Protein 3QMJ (pdb70)

Structure (mmCIF, N/CA/C/O backbone):
data_3QMJ
#
_entry.id   3QMJ
#
_cell.length_a   115.820
_cell.length_b   115.820
_cell.length_c   115.820
_cell.angle_alpha   90.000
_cell.angle_beta   90.000
_cell.angle_gamma   90.000
#
_symmetry.space_group_name_H-M   'I 21 3'
#
loop_
_entity.id
_entity.type
_entity.pdbx_description
1 polymer 'Enoyl-CoA hydratase, EchA8_6'
2 non-polymer 'FORMIC ACID'
3 water water
#
loop_
_atom_site.group_PDB
_atom_site.id
_atom_site.type_symbol
_atom_site.label_atom_id
_atom_site.label_alt_id
_atom_site.label_comp_id
_atom_site.label_asym_id
_atom_site.label_entity_id
_atom_site.label_seq_id
_atom_site.pdbx_PDB_ins_code
_atom_site.Cartn_x
_atom_site.Cartn_y
_atom_site.Cartn_z
_atom_site.occupancy
_atom_site.B_iso_or_equiv
_atom_site.auth_seq_id
_atom_site.auth_comp_id
_atom_site.auth_asym_id
_atom_site.auth_atom_id
_atom_site.pdbx_PDB_model_num
ATOM 1 N N . VAL A 1 6 ? 13.246 2.995 -10.115 1.00 48.65 1 VAL A N 1
ATOM 2 C CA . VAL A 1 6 ? 12.844 1.596 -10.449 1.00 47.13 1 VAL A CA 1
ATOM 3 C C . VAL A 1 6 ? 14.099 0.782 -10.754 1.00 44.19 1 VAL A C 1
ATOM 4 O O . VAL A 1 6 ? 14.970 1.243 -11.503 1.00 44.67 1 VAL A O 1
ATOM 6 N N . THR A 1 7 ? 14.192 -0.417 -10.177 1.00 41.54 2 THR A N 1
ATOM 7 C CA . THR A 1 7 ? 15.342 -1.304 -10.410 1.00 38.71 2 THR A CA 1
ATOM 8 C C . THR A 1 7 ? 15.244 -2.140 -11.707 1.00 36.24 2 THR A C 1
ATOM 9 O O . THR A 1 7 ? 16.241 -2.695 -12.140 1.00 35.10 2 THR A O 1
ATOM 13 N N . LEU A 1 8 ? 14.049 -2.254 -12.282 1.00 35.40 3 LEU A N 1
ATOM 14 C CA . LEU A 1 8 ? 13.805 -3.011 -13.513 1.00 34.52 3 LEU A CA 1
ATOM 15 C C . LEU A 1 8 ? 12.924 -2.203 -14.472 1.00 35.32 3 LEU A C 1
ATOM 16 O O . LEU A 1 8 ? 11.764 -1.937 -14.162 1.00 36.51 3 LEU A O 1
ATOM 21 N N . GLN A 1 9 ? 13.482 -1.796 -15.615 1.00 34.77 4 GLN A N 1
ATOM 22 C CA . GLN A 1 9 ? 12.698 -1.160 -16.697 1.00 35.38 4 GLN A CA 1
ATOM 23 C C . GLN A 1 9 ? 12.073 -2.270 -17.550 1.00 34.84 4 GLN A C 1
ATOM 24 O O . GLN A 1 9 ? 12.708 -3.289 -17.813 1.00 33.98 4 GLN A O 1
ATOM 26 N N . ILE A 1 10 ? 10.816 -2.086 -17.936 1.00 36.06 5 ILE A N 1
ATOM 27 C CA . ILE A 1 10 ? 10.034 -3.067 -18.689 1.00 36.32 5 ILE A CA 1
ATOM 28 C C . ILE A 1 10 ? 9.418 -2.341 -19.889 1.00 38.11 5 ILE A C 1
ATOM 29 O O . ILE A 1 10 ? 8.779 -1.318 -19.718 1.00 39.69 5 ILE A O 1
ATOM 34 N N . ASP A 1 11 ? 9.609 -2.845 -21.103 1.00 38.14 6 ASP A N 1
ATOM 35 C CA . ASP A 1 11 ? 9.061 -2.150 -22.273 1.00 39.73 6 ASP A CA 1
ATOM 36 C C . ASP A 1 11 ? 8.681 -3.173 -23.315 1.00 39.18 6 ASP A C 1
ATOM 37 O O . ASP A 1 11 ? 9.417 -4.140 -23.522 1.00 38.21 6 ASP A O 1
ATOM 42 N N . ASP A 1 12 ? 7.514 -2.965 -23.927 1.00 40.47 7 ASP A N 1
ATOM 43 C CA . ASP A 1 12 ? 6.986 -3.808 -24.997 1.00 40.88 7 ASP A CA 1
ATOM 44 C C . ASP A 1 12 ? 7.107 -3.144 -26.366 1.00 41.97 7 ASP A C 1
ATOM 45 O O . ASP A 1 12 ? 6.914 -1.921 -26.507 1.00 42.43 7 ASP A O 1
ATOM 50 N N . ASP A 1 13 ? 7.436 -3.968 -27.366 1.00 41.51 8 ASP A N 1
ATOM 51 C CA . ASP A 1 13 ? 7.623 -3.507 -28.736 1.00 42.64 8 ASP A CA 1
ATOM 52 C C . ASP A 1 13 ? 7.555 -4.725 -29.663 1.00 41.94 8 ASP A C 1
ATOM 53 O O . ASP A 1 13 ? 8.449 -5.581 -29.648 1.00 40.15 8 ASP A O 1
ATOM 58 N N . ASN A 1 14 ? 6.464 -4.806 -30.435 1.00 43.27 9 ASN A N 1
ATOM 59 C CA . ASN A 1 14 ? 6.222 -5.899 -31.393 1.00 42.49 9 ASN A CA 1
ATOM 60 C C . ASN A 1 14 ? 6.178 -7.300 -30.729 1.00 40.66 9 ASN A C 1
ATOM 61 O O . ASN A 1 14 ? 6.702 -8.287 -31.270 1.00 39.05 9 ASN A O 1
ATOM 66 N N . ARG A 1 15 ? 5.540 -7.354 -29.549 1.00 40.17 10 ARG A N 1
ATOM 67 C CA . ARG A 1 15 ? 5.313 -8.601 -28.774 1.00 38.78 10 ARG A CA 1
ATOM 68 C C . ARG A 1 15 ? 6.591 -9.200 -28.122 1.00 34.97 10 ARG A C 1
ATOM 69 O O . ARG A 1 15 ? 6.596 -10.339 -27.659 1.00 33.69 10 ARG A O 1
ATOM 77 N N . VAL A 1 16 ? 7.650 -8.402 -28.085 1.00 32.36 11 VAL A N 1
ATOM 78 C CA . VAL A 1 16 ? 8.863 -8.719 -27.348 1.00 29.41 11 VAL A CA 1
ATOM 79 C C . VAL A 1 16 ? 8.809 -7.842 -26.123 1.00 30.14 11 VAL A C 1
ATOM 80 O O . VAL A 1 16 ? 8.682 -6.625 -26.250 1.00 29.71 11 VAL A O 1
ATOM 84 N N . ARG A 1 17 ? 8.893 -8.456 -24.944 1.00 29.55 12 ARG A N 1
ATOM 85 C CA . ARG A 1 17 ? 8.989 -7.696 -23.724 1.00 29.86 12 ARG A CA 1
ATOM 86 C C . ARG A 1 17 ? 10.435 -7.678 -23.286 1.00 28.32 12 ARG A C 1
ATOM 87 O O . ARG A 1 17 ? 10.995 -8.722 -22.976 1.00 28.02 12 ARG A O 1
ATOM 95 N N . THR A 1 18 ? 11.019 -6.479 -23.221 1.00 28.07 13 THR A N 1
ATOM 96 C CA . THR A 1 18 ? 12.399 -6.298 -22.792 1.00 26.15 13 THR A CA 1
ATOM 97 C C . THR A 1 18 ? 12.430 -5.954 -21.303 1.00 25.68 13 THR A C 1
ATOM 98 O O . THR A 1 18 ? 11.779 -4.987 -20.854 1.00 26.63 13 THR A O 1
ATOM 102 N N . LEU A 1 19 ? 13.159 -6.776 -20.541 1.00 23.95 14 LEU A N 1
ATOM 103 C CA . LEU A 1 19 ? 13.469 -6.499 -19.159 1.00 23.65 14 LEU A CA 1
ATOM 104 C C . LEU A 1 19 ? 14.890 -5.985 -19.124 1.00 22.93 14 LEU A C 1
ATOM 105 O O . LEU A 1 19 ? 15.816 -6.701 -19.512 1.00 21.06 14 LEU A O 1
ATOM 110 N N . THR A 1 20 ? 15.062 -4.742 -18.668 1.00 23.46 15 THR A N 1
ATOM 111 C CA . THR A 1 20 ? 16.371 -4.120 -18.595 1.00 23.40 15 THR A CA 1
ATOM 112 C C . THR A 1 20 ? 16.698 -3.940 -17.107 1.00 23.96 15 THR A C 1
ATOM 113 O O . THR A 1 20 ? 16.124 -3.058 -16.419 1.00 25.23 15 THR A O 1
ATOM 117 N N . LEU A 1 21 ? 17.582 -4.792 -16.609 1.00 22.69 16 LEU A N 1
ATOM 118 C CA . LEU A 1 21 ? 18.078 -4.660 -15.233 1.00 23.73 16 LEU A CA 1
ATOM 119 C C . LEU A 1 21 ? 18.641 -3.239 -15.044 1.00 25.00 16 LEU A C 1
ATOM 120 O O . LEU A 1 21 ? 19.482 -2.773 -15.854 1.00 25.17 16 LEU A O 1
ATOM 125 N N . ASN A 1 22 ? 18.170 -2.543 -14.007 1.00 26.31 17 ASN A N 1
ATOM 126 C CA . ASN A 1 22 ? 18.383 -1.096 -13.917 1.00 28.09 17 ASN A CA 1
ATOM 127 C C . ASN A 1 22 ? 18.894 -0.652 -12.558 1.00 29.03 17 ASN A C 1
ATOM 128 O O . ASN A 1 22 ? 18.286 0.213 -11.883 1.00 30.45 17 ASN A O 1
ATOM 133 N N . ARG A 1 23 ? 20.027 -1.247 -12.167 1.00 28.24 18 ARG A N 1
ATOM 134 C CA . ARG A 1 23 ? 20.865 -0.727 -11.056 1.00 28.42 18 ARG A CA 1
ATOM 135 C C . ARG A 1 23 ? 22.296 -0.537 -11.569 1.00 28.01 18 ARG A C 1
ATOM 136 O O . ARG A 1 23 ? 23.227 -1.189 -11.092 1.00 26.76 18 ARG A O 1
ATOM 144 N N . PRO A 1 24 ? 22.466 0.350 -12.564 1.00 29.68 19 PRO A N 1
ATOM 145 C CA . PRO A 1 24 ? 23.733 0.490 -13.291 1.00 30.96 19 PRO A CA 1
ATOM 146 C C . PRO A 1 24 ? 24.925 0.861 -12.410 1.00 32.70 19 PRO A C 1
ATOM 147 O O . PRO A 1 24 ? 26.046 0.412 -12.660 1.00 32.83 19 PRO A O 1
ATOM 151 N N . GLU A 1 25 ? 24.670 1.655 -11.372 1.00 35.06 20 GLU A N 1
ATOM 152 C CA . GLU A 1 25 ? 25.694 2.028 -10.386 1.00 36.37 20 GLU A CA 1
ATOM 153 C C . GLU A 1 25 ? 26.210 0.829 -9.577 1.00 34.55 20 GLU A C 1
ATOM 154 O O . GLU A 1 25 ? 27.369 0.788 -9.149 1.00 35.45 20 GLU A O 1
ATOM 160 N N . ALA A 1 26 ? 25.340 -0.150 -9.365 1.00 32.22 21 ALA A N 1
ATOM 161 C CA . ALA A 1 26 ? 25.704 -1.389 -8.686 1.00 30.00 21 ALA A CA 1
ATOM 162 C C . ALA A 1 26 ? 26.010 -2.500 -9.699 1.00 27.70 21 ALA A C 1
ATOM 163 O O . ALA A 1 26 ? 25.858 -3.662 -9.388 1.00 26.59 21 ALA A O 1
ATOM 165 N N . LEU A 1 27 ? 26.388 -2.136 -10.927 1.00 27.17 22 LEU A N 1
ATOM 166 C CA . LEU A 1 27 ? 26.559 -3.109 -12.028 1.00 24.95 22 LEU A CA 1
ATOM 167 C C . LEU A 1 27 ? 25.404 -4.131 -12.111 1.00 23.49 22 LEU A C 1
ATOM 168 O O . LEU A 1 27 ? 25.616 -5.313 -12.358 1.00 21.42 22 LEU A O 1
ATOM 173 N N . ASN A 1 28 ? 24.174 -3.649 -11.900 1.00 23.41 23 ASN A N 1
ATOM 174 C CA . ASN A 1 28 ? 22.968 -4.487 -11.947 1.00 22.41 23 ASN A CA 1
ATOM 175 C C . ASN A 1 28 ? 23.023 -5.741 -11.051 1.00 22.00 23 ASN A C 1
ATOM 176 O O . ASN A 1 28 ? 22.450 -6.790 -11.385 1.00 21.09 23 ASN A O 1
ATOM 181 N N . ALA A 1 29 ? 23.692 -5.618 -9.899 1.00 21.70 24 ALA A N 1
ATOM 182 C CA . ALA A 1 29 ? 23.663 -6.685 -8.889 1.00 21.29 24 ALA A CA 1
ATOM 183 C C . ALA A 1 29 ? 22.220 -6.870 -8.446 1.00 21.52 24 ALA A C 1
ATOM 184 O O . ALA A 1 29 ? 21.484 -5.911 -8.299 1.00 21.60 24 ALA A O 1
ATOM 186 N N . PHE A 1 30 ? 21.824 -8.122 -8.282 1.00 21.95 25 PHE A N 1
ATOM 187 C CA . PHE A 1 30 ? 20.509 -8.461 -7.772 1.00 22.50 25 PHE A CA 1
ATOM 188 C C . PHE A 1 30 ? 20.438 -8.305 -6.259 1.00 23.38 25 PHE A C 1
ATOM 189 O O . PHE A 1 30 ? 20.839 -9.200 -5.509 1.00 23.38 25 PHE A O 1
ATOM 197 N N . ASN A 1 31 ? 19.913 -7.176 -5.805 1.00 24.25 26 ASN A N 1
ATOM 198 C CA . ASN A 1 31 ? 19.383 -7.133 -4.456 1.00 24.72 26 ASN A CA 1
ATOM 199 C C . ASN A 1 31 ? 18.025 -7.853 -4.420 1.00 25.94 26 ASN A C 1
ATOM 200 O O . ASN A 1 31 ? 17.520 -8.315 -5.458 1.00 25.55 26 ASN A O 1
ATOM 205 N N . GLU A 1 32 ? 17.449 -7.976 -3.227 1.00 26.50 27 GLU A N 1
ATOM 206 C CA . GLU A 1 32 ? 16.155 -8.626 -3.071 1.00 27.49 27 GLU A CA 1
ATOM 207 C C . GLU A 1 32 ? 15.075 -7.971 -3.923 1.00 27.48 27 GLU A C 1
ATOM 208 O O . GLU A 1 32 ? 14.307 -8.670 -4.561 1.00 29.14 27 GLU A O 1
ATOM 214 N N . ALA A 1 33 ? 15.029 -6.644 -3.951 1.00 27.22 28 ALA A N 1
ATOM 215 C CA . ALA A 1 33 ? 14.050 -5.906 -4.763 1.00 27.50 28 ALA A CA 1
ATOM 216 C C . ALA A 1 33 ? 14.190 -6.211 -6.271 1.00 26.76 28 ALA A C 1
ATOM 217 O O . ALA A 1 33 ? 13.186 -6.407 -6.945 1.00 27.44 28 ALA A O 1
ATOM 219 N N . LEU A 1 34 ? 15.417 -6.312 -6.793 1.00 26.12 29 LEU A N 1
ATOM 220 C CA . LEU A 1 34 ? 15.615 -6.705 -8.200 1.00 25.11 29 LEU A CA 1
ATOM 221 C C . LEU A 1 34 ? 15.344 -8.205 -8.468 1.00 26.06 29 LEU A C 1
ATOM 222 O O . LEU A 1 34 ? 14.815 -8.550 -9.523 1.00 27.20 29 LEU A O 1
ATOM 227 N N . TYR A 1 35 ? 15.714 -9.100 -7.553 1.00 26.37 30 TYR A N 1
ATOM 228 C CA . TYR A 1 35 ? 15.289 -10.495 -7.656 1.00 27.10 30 TYR A CA 1
ATOM 229 C C . TYR A 1 35 ? 13.750 -10.600 -7.740 1.00 29.02 30 TYR A C 1
ATOM 230 O O . TYR A 1 35 ? 13.220 -11.373 -8.554 1.00 29.69 30 TYR A O 1
ATOM 239 N N . ASP A 1 36 ? 13.051 -9.848 -6.878 1.00 29.65 31 ASP A N 1
ATOM 240 C CA . ASP A 1 36 ? 11.591 -9.898 -6.798 1.00 31.20 31 ASP A CA 1
ATOM 241 C C . ASP A 1 36 ? 10.966 -9.334 -8.050 1.00 30.68 31 ASP A C 1
ATOM 242 O O . ASP A 1 36 ? 10.079 -9.935 -8.608 1.00 32.46 31 ASP A O 1
ATOM 247 N N . ALA A 1 37 ? 11.417 -8.158 -8.465 1.00 29.95 32 ALA A N 1
ATOM 248 C CA . ALA A 1 37 ? 10.935 -7.510 -9.683 1.00 30.08 32 ALA A CA 1
ATOM 249 C C . ALA A 1 37 ? 11.152 -8.380 -10.941 1.00 29.49 32 ALA A C 1
ATOM 250 O O . ALA A 1 37 ? 10.272 -8.491 -11.790 1.00 30.32 32 ALA A O 1
ATOM 252 N N . THR A 1 38 ? 12.325 -8.992 -11.062 1.00 28.42 33 THR A N 1
ATOM 253 C CA . THR A 1 38 ? 12.627 -9.805 -12.229 1.00 27.53 33 THR A CA 1
ATOM 254 C C . THR A 1 38 ? 11.778 -11.060 -12.254 1.00 28.60 33 THR A C 1
ATOM 255 O O . THR A 1 38 ? 11.197 -11.374 -13.290 1.00 28.36 33 THR A O 1
ATOM 259 N N . ALA A 1 39 ? 11.692 -11.765 -11.119 1.00 29.78 34 ALA A N 1
ATOM 260 C CA . ALA A 1 39 ? 10.877 -12.990 -11.025 1.00 31.12 34 ALA A CA 1
ATOM 261 C C . ALA A 1 39 ? 9.421 -12.672 -11.371 1.00 33.32 34 ALA A C 1
ATOM 262 O O . ALA A 1 39 ? 8.791 -13.373 -12.157 1.00 34.30 34 ALA A O 1
ATOM 264 N N . GLN A 1 40 ? 8.895 -11.591 -10.796 1.00 34.29 35 GLN A N 1
ATOM 265 C CA . GLN A 1 40 ? 7.502 -11.201 -11.045 1.00 36.00 35 GLN A CA 1
ATOM 266 C C . GLN A 1 40 ? 7.304 -10.825 -12.509 1.00 35.63 35 GLN A C 1
ATOM 267 O O . GLN A 1 40 ? 6.299 -11.210 -13.111 1.00 36.94 35 GLN A O 1
ATOM 273 N N . ALA A 1 41 ? 8.263 -10.088 -13.075 1.00 33.66 36 ALA A N 1
ATOM 274 C CA . ALA A 1 41 ? 8.194 -9.683 -14.483 1.00 33.68 36 ALA A CA 1
ATOM 275 C C . ALA A 1 41 ? 8.074 -10.907 -15.403 1.00 33.48 36 ALA A C 1
ATOM 276 O O . ALA A 1 41 ? 7.359 -10.865 -16.392 1.00 33.40 36 ALA A O 1
ATOM 278 N N . LEU A 1 42 ? 8.735 -12.006 -15.032 1.00 33.23 37 LEU A N 1
ATOM 279 C CA . LEU A 1 42 ? 8.707 -13.247 -15.822 1.00 33.49 37 LEU A CA 1
ATOM 280 C C . LEU A 1 42 ? 7.362 -13.984 -15.733 1.00 35.56 37 LEU A C 1
ATOM 281 O O . LEU A 1 42 ? 6.891 -14.526 -16.743 1.00 36.02 37 LEU A O 1
ATOM 286 N N . LEU A 1 43 ? 6.764 -14.037 -14.534 1.00 37.00 38 LEU A N 1
ATOM 287 C CA . LEU A 1 43 ? 5.444 -14.685 -14.343 1.00 38.74 38 LEU A CA 1
ATOM 288 C C . LEU A 1 43 ? 4.378 -13.940 -15.138 1.00 39.15 38 LEU A C 1
ATOM 289 O O . LEU A 1 43 ? 3.576 -14.544 -15.864 1.00 39.11 38 LEU A O 1
ATOM 294 N N . ASP A 1 44 ? 4.399 -12.618 -14.991 1.00 38.17 39 ASP A N 1
ATOM 295 C CA . ASP A 1 44 ? 3.554 -11.732 -15.773 1.00 39.16 39 ASP A CA 1
ATOM 296 C C . ASP A 1 44 ? 3.722 -11.936 -17.277 1.00 38.68 39 ASP A C 1
ATOM 297 O O . ASP A 1 44 ? 2.727 -12.094 -17.985 1.00 40.19 39 ASP A O 1
ATOM 302 N N . ALA A 1 45 ? 4.969 -11.909 -17.760 1.00 36.50 40 ALA A N 1
ATOM 303 C CA . ALA A 1 45 ? 5.256 -12.215 -19.171 1.00 35.87 40 ALA A CA 1
ATOM 304 C C . ALA A 1 45 ? 4.714 -13.581 -19.578 1.00 36.42 40 ALA A C 1
ATOM 305 O O . ALA A 1 45 ? 4.182 -13.711 -20.667 1.00 37.13 40 ALA A O 1
ATOM 307 N N . ALA A 1 46 ? 4.880 -14.585 -18.717 1.00 36.63 41 ALA A N 1
ATOM 308 C CA . ALA A 1 46 ? 4.403 -15.941 -18.989 1.00 38.25 41 ALA A CA 1
ATOM 309 C C . ALA A 1 46 ? 2.891 -15.942 -19.238 1.00 41.46 41 ALA A C 1
ATOM 310 O O . ALA A 1 46 ? 2.407 -16.615 -20.148 1.00 41.67 41 ALA A O 1
ATOM 312 N N . ASP A 1 47 ? 2.176 -15.164 -18.423 1.00 43.82 42 ASP A N 1
ATOM 313 C CA . ASP A 1 47 ? 0.726 -15.037 -18.486 1.00 47.77 42 ASP A CA 1
ATOM 314 C C . ASP A 1 47 ? 0.203 -14.053 -19.528 1.00 48.32 42 ASP A C 1
ATOM 315 O O . ASP A 1 47 ? -0.962 -14.145 -19.892 1.00 51.26 42 ASP A O 1
ATOM 320 N N . ASP A 1 48 ? 1.012 -13.090 -19.977 1.00 46.54 43 ASP A N 1
ATOM 321 C CA . ASP A 1 48 ? 0.487 -12.006 -20.829 1.00 47.01 43 ASP A CA 1
ATOM 322 C C . ASP A 1 48 ? 0.371 -12.492 -22.279 1.00 47.02 43 ASP A C 1
ATOM 323 O O . ASP A 1 48 ? 1.365 -12.906 -22.873 1.00 46.15 43 ASP A O 1
ATOM 328 N N . PRO A 1 49 ? -0.850 -12.448 -22.846 1.00 49.13 44 PRO A N 1
ATOM 329 C CA . PRO A 1 49 ? -1.103 -12.944 -24.187 1.00 49.60 44 PRO A CA 1
ATOM 330 C C . PRO A 1 49 ? -0.555 -12.033 -25.289 1.00 48.85 44 PRO A C 1
ATOM 331 O O . PRO A 1 49 ? -0.457 -12.455 -26.443 1.00 48.74 44 PRO A O 1
ATOM 335 N N . GLN A 1 50 ? -0.188 -10.802 -24.927 1.00 48.61 45 GLN A N 1
ATOM 336 C CA . GLN A 1 50 ? 0.451 -9.856 -25.862 1.00 47.72 45 GLN A CA 1
ATOM 337 C C . GLN A 1 50 ? 2.003 -9.922 -25.860 1.00 44.74 45 GLN A C 1
ATOM 338 O O . GLN A 1 50 ? 2.650 -9.064 -26.467 1.00 43.84 45 GLN A O 1
ATOM 340 N N . VAL A 1 51 ? 2.584 -10.894 -25.141 1.00 42.66 46 VAL A N 1
ATOM 341 C CA . VAL A 1 51 ? 4.044 -11.077 -25.076 1.00 39.83 46 VAL A CA 1
ATOM 342 C C . VAL A 1 51 ? 4.398 -12.453 -25.652 1.00 38.54 46 VAL A C 1
ATOM 343 O O . VAL A 1 51 ? 3.942 -13.482 -25.129 1.00 39.21 46 VAL A O 1
ATOM 347 N N . ALA A 1 52 ? 5.175 -12.466 -26.736 1.00 36.20 47 ALA A N 1
ATOM 348 C CA . ALA A 1 52 ? 5.656 -13.720 -27.332 1.00 35.08 47 ALA A CA 1
ATOM 349 C C . ALA A 1 52 ? 7.030 -14.120 -26.792 1.00 32.89 47 ALA A C 1
ATOM 350 O O . ALA A 1 52 ? 7.289 -15.301 -26.538 1.00 33.06 47 ALA A O 1
ATOM 352 N N . VAL A 1 53 ? 7.904 -13.127 -26.627 1.00 31.17 48 VAL A N 1
ATOM 353 C CA . VAL A 1 53 ? 9.306 -13.343 -26.289 1.00 28.69 48 VAL A CA 1
ATOM 354 C C . VAL A 1 53 ? 9.713 -12.373 -25.195 1.00 27.94 48 VAL A C 1
ATOM 355 O O . VAL A 1 53 ? 9.249 -11.233 -25.174 1.00 28.61 48 VAL A O 1
ATOM 359 N N . VAL A 1 54 ? 10.585 -12.821 -24.302 1.00 26.65 49 VAL A N 1
ATOM 360 C CA . VAL A 1 54 ? 11.290 -11.925 -23.384 1.00 25.80 49 VAL A CA 1
ATOM 361 C C . VAL A 1 54 ? 12.769 -11.782 -23.751 1.00 24.26 49 VAL A C 1
ATOM 362 O O . VAL A 1 54 ? 13.471 -12.771 -24.062 1.00 22.93 49 VAL A O 1
ATOM 366 N N . LEU A 1 55 ? 13.212 -10.524 -23.728 1.00 23.54 50 LEU A N 1
ATOM 367 C CA . LEU A 1 55 ? 14.600 -10.136 -23.950 1.00 21.80 50 LEU A CA 1
ATOM 368 C C . LEU A 1 55 ? 15.165 -9.520 -22.659 1.00 21.40 50 LEU A C 1
ATOM 369 O O . LEU A 1 55 ? 14.655 -8.541 -22.156 1.00 22.58 50 LEU A O 1
ATOM 374 N N . LEU A 1 56 ? 16.234 -10.076 -22.139 1.00 20.28 51 LEU A N 1
ATOM 375 C CA . LEU A 1 56 ? 16.792 -9.623 -20.888 1.00 19.89 51 LEU A CA 1
ATOM 376 C C . LEU A 1 56 ? 18.154 -9.024 -21.148 1.00 18.95 51 LEU A C 1
ATOM 377 O O . LEU A 1 56 ? 19.001 -9.648 -21.832 1.00 18.46 51 LEU A O 1
ATOM 382 N N . THR A 1 57 ? 18.362 -7.809 -20.637 1.00 17.89 52 THR A N 1
ATOM 383 C CA . THR A 1 57 ? 19.638 -7.130 -20.777 1.00 17.73 52 THR A CA 1
ATOM 384 C C . THR A 1 57 ? 19.871 -6.190 -19.577 1.00 19.15 52 THR A C 1
ATOM 385 O O . THR A 1 57 ? 19.044 -6.109 -18.667 1.00 19.51 52 THR A O 1
ATOM 389 N N . GLY A 1 58 ? 21.036 -5.553 -19.535 1.00 20.55 53 GLY A N 1
ATOM 390 C CA . GLY A 1 58 ? 21.397 -4.679 -18.429 1.00 21.63 53 GLY A CA 1
ATOM 391 C C . GLY A 1 58 ? 21.644 -3.252 -18.859 1.00 23.45 53 GLY A C 1
ATOM 392 O O . GLY A 1 58 ? 22.055 -2.973 -19.988 1.00 23.70 53 GLY A O 1
ATOM 393 N N . SER A 1 59 ? 21.395 -2.336 -17.941 1.00 25.93 54 SER A N 1
ATOM 394 C CA . SER A 1 59 ? 21.666 -0.920 -18.180 1.00 28.04 54 SER A CA 1
ATOM 395 C C . SER A 1 59 ? 23.131 -0.649 -17.819 1.00 28.63 54 SER A C 1
ATOM 396 O O . SER A 1 59 ? 23.674 -1.261 -16.878 1.00 28.23 54 SER A O 1
ATOM 399 N N . GLY A 1 60 ? 23.778 0.215 -18.602 1.00 29.24 55 GLY A N 1
ATOM 400 C CA . GLY A 1 60 ? 25.143 0.645 -18.320 1.00 29.69 55 GLY A CA 1
ATOM 401 C C . GLY A 1 60 ? 26.202 -0.365 -18.680 1.00 28.88 55 GLY A C 1
ATOM 402 O O . GLY A 1 60 ? 26.005 -1.188 -19.551 1.00 28.50 55 GLY A O 1
ATOM 403 N N . ARG A 1 61 ? 27.315 -0.341 -17.962 1.00 29.50 56 ARG A N 1
ATOM 404 C CA . ARG A 1 61 ? 28.461 -1.133 -18.352 1.00 29.73 56 ARG A CA 1
ATOM 405 C C . ARG A 1 61 ? 28.377 -2.631 -18.003 1.00 27.09 56 ARG A C 1
ATOM 406 O O . ARG A 1 61 ? 29.059 -3.443 -18.636 1.00 26.46 56 ARG A O 1
ATOM 414 N N . GLY A 1 62 ? 27.559 -2.992 -17.015 1.00 24.78 57 GLY A N 1
ATOM 415 C CA . GLY A 1 62 ? 27.374 -4.390 -16.606 1.00 22.30 57 GLY A CA 1
ATOM 416 C C . GLY A 1 62 ? 26.119 -5.061 -17.140 1.00 20.91 57 GLY A C 1
ATOM 417 O O . GLY A 1 62 ? 25.118 -4.400 -17.428 1.00 20.24 57 GLY A O 1
ATOM 418 N N . PHE A 1 63 ? 26.183 -6.388 -17.329 1.00 19.23 58 PHE A N 1
ATOM 419 C CA . PHE A 1 63 ? 24.979 -7.192 -17.559 1.00 17.70 58 PHE A CA 1
ATOM 420 C C . PHE A 1 63 ? 24.362 -7.440 -16.167 1.00 17.93 58 PHE A C 1
ATOM 421 O O . PHE A 1 63 ? 23.292 -6.88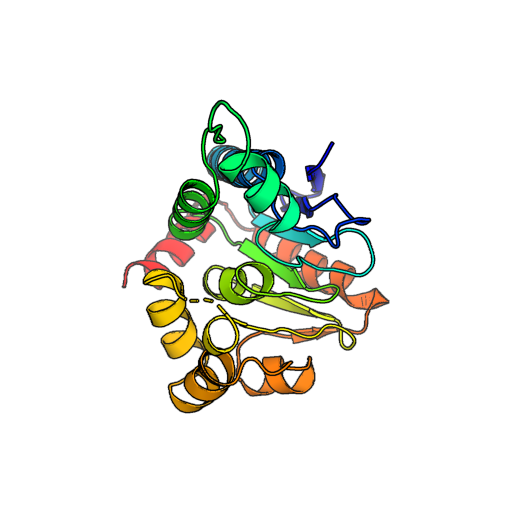2 -15.836 1.00 18.28 58 PHE A O 1
ATOM 429 N N . SER A 1 64 ? 25.038 -8.249 -15.350 1.00 18.25 59 SER A N 1
ATOM 430 C CA . SER A 1 64 ? 24.753 -8.323 -13.887 1.00 18.79 59 SER A CA 1
ATOM 431 C C . SER A 1 64 ? 25.972 -8.815 -13.115 1.00 19.21 59 SER A C 1
ATOM 432 O O . SER A 1 64 ? 26.556 -9.864 -13.441 1.00 19.51 59 SER A O 1
ATOM 435 N N . ALA A 1 65 ? 26.354 -8.061 -12.088 1.00 19.79 60 ALA A N 1
ATOM 436 C CA . ALA A 1 65 ? 27.383 -8.510 -11.145 1.00 20.48 60 ALA A CA 1
ATOM 437 C C . ALA A 1 65 ? 26.937 -9.646 -10.211 1.00 20.91 60 ALA A C 1
ATOM 438 O O . ALA A 1 65 ? 27.736 -10.079 -9.360 1.00 21.54 60 ALA A O 1
ATOM 440 N N . GLY A 1 66 ? 25.695 -10.121 -10.353 1.00 20.93 61 GLY A N 1
ATOM 441 C CA . GLY A 1 66 ? 25.180 -11.248 -9.550 1.00 21.58 61 GLY A CA 1
ATOM 442 C C . GLY A 1 66 ? 24.532 -10.817 -8.234 1.00 22.15 61 GLY A C 1
ATOM 443 O O . GLY A 1 66 ? 24.115 -9.679 -8.078 1.00 22.11 61 GLY A O 1
ATOM 444 N N . THR A 1 67 ? 24.431 -11.729 -7.275 1.00 23.30 62 THR A N 1
ATOM 445 C CA . THR A 1 67 ? 23.859 -11.384 -5.969 1.00 23.68 62 THR A CA 1
ATOM 446 C C . THR A 1 67 ? 24.550 -10.159 -5.351 1.00 23.50 62 THR A C 1
ATOM 447 O O . THR A 1 67 ? 25.778 -10.045 -5.355 1.00 23.27 62 THR A O 1
ATOM 451 N N . ASP A 1 68 ? 23.755 -9.205 -4.885 1.00 23.95 63 ASP A N 1
ATOM 452 C CA . ASP A 1 68 ? 24.301 -8.007 -4.239 1.00 24.48 63 ASP A CA 1
ATOM 453 C C . ASP A 1 68 ? 24.818 -8.390 -2.852 1.00 25.03 63 ASP A C 1
ATOM 454 O O . ASP A 1 68 ? 24.053 -8.494 -1.892 1.00 24.06 63 ASP A O 1
ATOM 459 N N . LEU A 1 69 ? 26.120 -8.637 -2.778 1.00 25.29 64 LEU A N 1
ATOM 460 C CA . LEU A 1 69 ? 26.739 -9.085 -1.545 1.00 26.80 64 LEU A CA 1
ATOM 461 C C . LEU A 1 69 ? 26.772 -8.005 -0.481 1.00 27.20 64 LEU A C 1
ATOM 462 O O . LEU A 1 69 ? 26.740 -8.342 0.693 1.00 26.36 64 LEU A O 1
ATOM 467 N N . ALA A 1 70 ? 26.826 -6.728 -0.880 1.00 27.67 65 ALA A N 1
ATOM 468 C CA . ALA A 1 70 ? 26.768 -5.618 0.093 1.00 28.98 65 ALA A CA 1
ATOM 469 C C . ALA A 1 70 ? 25.409 -5.591 0.788 1.00 30.07 65 ALA A C 1
ATOM 470 O O . ALA A 1 70 ? 25.334 -5.479 2.015 1.00 30.19 65 ALA A O 1
ATOM 472 N N . GLU A 1 71 ? 24.321 -5.730 0.026 1.00 30.40 66 GLU A N 1
ATOM 473 C CA . GLU A 1 71 ? 23.022 -5.788 0.684 1.00 31.52 66 GLU A CA 1
ATOM 474 C C . GLU A 1 71 ? 22.957 -7.015 1.590 1.00 32.58 66 GLU A C 1
ATOM 475 O O . GLU A 1 71 ? 22.437 -6.939 2.701 1.00 33.67 66 GLU A O 1
ATOM 481 N N . MET A 1 72 ? 23.461 -8.147 1.108 1.00 33.00 67 MET A N 1
ATOM 482 C CA . MET A 1 72 ? 23.417 -9.379 1.885 1.00 34.51 67 MET A CA 1
ATOM 483 C C . MET A 1 72 ? 24.128 -9.257 3.235 1.00 35.33 67 MET A C 1
ATOM 484 O O . MET A 1 72 ? 23.669 -9.808 4.235 1.00 35.36 67 MET A O 1
ATOM 489 N N . GLN A 1 73 ? 25.260 -8.562 3.253 1.00 35.61 68 GLN A N 1
ATOM 490 C CA . GLN A 1 73 ? 25.944 -8.275 4.500 1.00 37.23 68 GLN A CA 1
ATOM 491 C C . GLN A 1 73 ? 25.085 -7.465 5.461 1.00 37.34 68 GLN A C 1
ATOM 492 O O . GLN A 1 73 ? 24.999 -7.824 6.646 1.00 38.41 68 GLN A O 1
ATOM 498 N N . ALA A 1 74 ? 24.474 -6.382 4.959 1.00 36.25 69 ALA A N 1
ATOM 499 C CA . ALA A 1 74 ? 23.553 -5.552 5.774 1.00 36.33 69 ALA A CA 1
ATOM 500 C C . ALA A 1 74 ? 22.416 -6.414 6.339 1.00 36.13 69 ALA A C 1
ATOM 501 O O . ALA A 1 74 ? 22.137 -6.362 7.526 1.00 36.46 69 ALA A O 1
ATOM 503 N N . ARG A 1 75 ? 21.794 -7.245 5.501 1.00 34.62 70 ARG A N 1
ATOM 504 C CA . ARG A 1 75 ? 20.673 -8.087 5.960 1.00 34.88 70 ARG A CA 1
ATOM 505 C C . ARG A 1 75 ? 21.027 -9.074 7.099 1.00 35.61 70 ARG A C 1
ATOM 506 O O . ARG A 1 75 ? 20.218 -9.278 8.022 1.00 35.90 70 ARG A O 1
ATOM 514 N N . ILE A 1 76 ? 22.198 -9.713 7.002 1.00 34.86 71 ILE A N 1
ATOM 515 C CA . ILE A 1 76 ? 22.611 -10.702 7.998 1.00 36.05 71 ILE A CA 1
ATOM 516 C C . ILE A 1 76 ? 23.121 -10.035 9.274 1.00 36.23 71 ILE A C 1
ATOM 517 O O . ILE A 1 76 ? 23.224 -10.707 10.298 1.00 37.19 71 ILE A O 1
ATOM 522 N N . THR A 1 77 ? 23.446 -8.737 9.203 1.00 35.58 72 THR A N 1
ATOM 523 C CA . THR A 1 77 ? 23.925 -7.985 10.368 1.00 36.16 72 THR A CA 1
ATOM 524 C C . THR A 1 77 ? 22.863 -7.078 11.006 1.00 36.93 72 THR A C 1
ATOM 525 O O . THR A 1 77 ? 23.109 -6.554 12.089 1.00 36.48 72 THR A O 1
ATOM 529 N N . ASP A 1 78 ? 21.712 -6.896 10.351 1.00 37.12 73 ASP A N 1
ATOM 530 C CA . ASP A 1 78 ? 20.579 -6.176 10.963 1.00 39.27 73 ASP A CA 1
ATOM 531 C C . ASP A 1 78 ? 19.977 -6.920 12.167 1.00 40.56 73 ASP A C 1
ATOM 532 O O . ASP A 1 78 ? 19.936 -8.134 12.197 1.00 39.04 73 ASP A O 1
ATOM 537 N N . PRO A 1 79 ? 19.441 -6.167 13.127 1.00 43.28 74 PRO A N 1
ATOM 538 C CA . PRO A 1 79 ? 18.663 -6.746 14.213 1.00 45.93 74 PRO A CA 1
ATOM 539 C C . PRO A 1 79 ? 17.661 -7.793 13.730 1.00 47.16 74 PRO A C 1
ATOM 540 O O . PRO A 1 79 ? 17.542 -8.858 14.331 1.00 47.72 74 PRO A O 1
ATOM 544 N N . ASN A 1 80 ? 16.940 -7.467 12.660 1.00 48.05 75 ASN A N 1
ATOM 545 C CA . ASN A 1 80 ? 15.957 -8.368 12.089 1.00 49.74 75 ASN A CA 1
ATOM 546 C C . ASN A 1 80 ? 16.308 -8.673 10.642 1.00 49.63 75 ASN A C 1
ATOM 547 O O . ASN A 1 80 ? 16.616 -7.775 9.847 1.00 48.74 75 ASN A O 1
ATOM 552 N N . PHE A 1 81 ? 16.301 -9.965 10.336 1.00 51.11 76 PHE A N 1
ATOM 553 C CA . PHE A 1 81 ? 16.550 -10.465 9.004 1.00 50.97 76 PHE A CA 1
ATOM 554 C C . PHE A 1 81 ? 15.334 -10.120 8.158 1.00 51.37 76 PHE A C 1
ATOM 555 O O . PHE A 1 81 ? 14.202 -10.057 8.655 1.00 53.29 76 PHE A O 1
ATOM 563 N N . SER A 1 82 ? 15.582 -9.870 6.886 1.00 50.52 77 SER A N 1
ATOM 564 C CA . SER A 1 82 ? 14.525 -9.535 5.941 1.00 50.77 77 SER A CA 1
ATOM 565 C C . SER A 1 82 ? 14.808 -10.194 4.582 1.00 49.26 77 SER A C 1
ATOM 566 O O . SER A 1 82 ? 15.965 -10.438 4.209 1.00 47.77 77 SER A O 1
ATOM 569 N N . GLU A 1 83 ? 13.729 -10.479 3.867 1.00 49.15 78 GLU A N 1
ATOM 570 C CA . GLU A 1 83 ? 13.784 -11.199 2.612 1.00 48.40 78 GLU A CA 1
ATOM 571 C C . GLU A 1 83 ? 12.792 -10.608 1.635 1.00 47.61 78 GLU A C 1
ATOM 572 O O . GLU A 1 83 ? 11.829 -9.947 2.043 1.00 47.98 78 GLU A O 1
ATOM 578 N N . GLY A 1 84 ? 13.013 -10.889 0.350 1.00 45.82 79 GLY A N 1
ATOM 579 C CA . GLY A 1 84 ? 12.016 -10.611 -0.675 1.00 45.54 79 GLY A CA 1
ATOM 580 C C . GLY A 1 84 ? 11.008 -11.744 -0.785 1.00 45.97 79 GLY A C 1
ATOM 581 O O . GLY A 1 84 ? 11.243 -12.844 -0.273 1.00 46.05 79 GLY A O 1
ATOM 582 N N . LYS A 1 85 ? 9.888 -11.471 -1.458 1.00 45.75 80 LYS A N 1
ATOM 583 C CA . LYS A 1 85 ? 8.877 -12.489 -1.739 1.00 46.24 80 LYS A CA 1
ATOM 584 C C . LYS A 1 85 ? 9.452 -13.640 -2.586 1.00 44.72 80 LYS A C 1
ATOM 585 O O . LYS A 1 85 ? 9.022 -14.782 -2.456 1.00 45.79 80 LYS A O 1
ATOM 587 N N . PHE A 1 86 ? 10.425 -13.340 -3.447 1.00 41.71 81 PHE A N 1
ATOM 588 C CA . PHE A 1 86 ? 11.014 -14.355 -4.327 1.00 40.40 81 PHE A CA 1
ATOM 589 C C . PHE A 1 86 ? 12.488 -14.643 -4.036 1.00 38.51 81 PHE A C 1
ATOM 590 O O . PHE A 1 86 ? 12.869 -15.788 -3.803 1.00 38.33 81 PHE A O 1
ATOM 598 N N . GLY A 1 87 ? 13.315 -13.600 -4.088 1.00 36.78 82 GLY A N 1
ATOM 599 C CA . GLY A 1 87 ? 14.749 -13.749 -3.919 1.00 35.05 82 GLY A CA 1
ATOM 600 C C . GLY A 1 87 ? 15.409 -14.540 -5.034 1.00 34.30 82 GLY A C 1
ATOM 601 O O . GLY A 1 87 ? 14.859 -14.694 -6.138 1.00 33.51 82 GLY A O 1
ATOM 602 N N . PHE A 1 88 ? 16.616 -15.007 -4.749 1.00 33.95 83 PHE A N 1
ATOM 603 C CA . PHE A 1 88 ? 17.368 -15.850 -5.673 1.00 34.35 83 PHE A CA 1
ATOM 604 C C . PHE A 1 88 ? 16.554 -17.096 -6.048 1.00 35.54 83 PHE A C 1
ATOM 605 O O . PHE A 1 88 ? 16.395 -17.414 -7.240 1.00 34.62 83 PHE A O 1
ATOM 613 N N . ARG A 1 89 ? 16.039 -17.777 -5.018 1.00 36.67 84 ARG A N 1
ATOM 614 C CA . ARG A 1 89 ? 15.314 -19.042 -5.173 1.00 38.10 84 ARG A CA 1
ATOM 615 C C . ARG A 1 89 ? 14.099 -18.880 -6.087 1.00 38.23 84 ARG A C 1
ATOM 616 O O . ARG A 1 89 ? 13.869 -19.705 -6.978 1.00 38.96 84 ARG A O 1
ATOM 618 N N . GLY A 1 90 ? 13.332 -17.813 -5.860 1.00 37.56 85 GLY A N 1
ATOM 619 C CA . GLY A 1 90 ? 12.188 -17.488 -6.700 1.00 37.49 85 GLY A CA 1
ATOM 620 C C . GLY A 1 90 ? 12.522 -17.089 -8.135 1.00 36.08 85 GLY A C 1
ATOM 621 O O . GLY A 1 90 ? 11.735 -17.367 -9.050 1.00 37.35 85 GLY A O 1
ATOM 622 N N . LEU A 1 91 ? 13.660 -16.428 -8.352 1.00 33.85 86 LEU A N 1
ATOM 623 C CA . LEU A 1 91 ? 14.084 -16.100 -9.721 1.00 32.29 86 LEU A CA 1
ATOM 624 C C . LEU A 1 91 ? 14.420 -17.370 -10.506 1.00 32.42 86 LEU A C 1
ATOM 625 O O . LEU A 1 91 ? 13.969 -17.528 -11.630 1.00 31.58 86 LEU A O 1
ATOM 630 N N . ILE A 1 92 ? 15.201 -18.269 -9.902 1.00 33.09 87 ILE A N 1
ATOM 631 C CA . ILE A 1 92 ? 15.546 -19.562 -10.533 1.00 34.10 87 ILE A CA 1
ATOM 632 C C . ILE A 1 92 ? 14.310 -20.359 -10.974 1.00 35.01 87 ILE A C 1
ATOM 633 O O . ILE A 1 92 ? 14.292 -20.886 -12.084 1.00 35.08 87 ILE A O 1
ATOM 638 N N . LYS A 1 93 ? 13.288 -20.419 -10.112 1.00 36.25 88 LYS A N 1
ATOM 639 C CA . LYS A 1 93 ? 12.029 -21.120 -10.415 1.00 37.47 88 LYS A CA 1
ATOM 640 C C . LYS A 1 93 ? 11.245 -20.435 -11.533 1.00 37.22 88 LYS A C 1
ATOM 641 O O . LYS A 1 93 ? 10.710 -21.122 -12.401 1.00 37.96 88 LYS A O 1
ATOM 643 N N . ALA A 1 94 ? 11.177 -19.102 -11.535 1.00 36.29 89 ALA A N 1
ATOM 644 C CA . ALA A 1 94 ? 10.564 -18.374 -12.664 1.00 36.05 89 ALA A CA 1
ATOM 645 C C . ALA A 1 94 ? 11.325 -18.664 -13.967 1.00 35.13 89 ALA A C 1
ATOM 646 O O . ALA A 1 94 ? 10.714 -18.956 -15.008 1.00 35.94 89 ALA A O 1
ATOM 648 N N . LEU A 1 95 ? 12.657 -18.605 -13.904 1.00 33.24 90 LEU A N 1
ATOM 649 C CA . LEU A 1 95 ? 13.509 -18.896 -15.072 1.00 32.22 90 LEU A CA 1
ATOM 650 C C . LEU A 1 95 ? 13.350 -20.330 -15.563 1.00 33.35 90 LEU A C 1
ATOM 651 O O . LEU A 1 95 ? 13.203 -20.570 -16.762 1.00 33.79 90 LEU A O 1
ATOM 656 N N . ALA A 1 96 ? 13.395 -21.277 -14.635 1.00 34.79 91 ALA A N 1
ATOM 657 C CA . ALA A 1 96 ? 13.314 -22.691 -14.983 1.00 36.44 91 ALA A CA 1
ATOM 658 C C . ALA A 1 96 ? 11.957 -23.049 -15.609 1.00 37.92 91 ALA A C 1
ATOM 659 O O . ALA A 1 96 ? 11.887 -23.881 -16.501 1.00 38.73 91 ALA A O 1
ATOM 661 N N . GLY A 1 97 ? 10.888 -22.406 -15.155 1.00 38.61 92 GLY A N 1
ATOM 662 C CA . GLY A 1 97 ? 9.550 -22.688 -15.666 1.00 39.82 92 GLY A CA 1
ATOM 663 C C . GLY A 1 97 ? 9.072 -21.768 -16.787 1.00 38.70 92 GLY A C 1
ATOM 664 O O . GLY A 1 97 ? 7.970 -21.973 -17.325 1.00 40.75 92 GLY A O 1
ATOM 665 N N . PHE A 1 98 ? 9.864 -20.756 -17.144 1.00 35.71 93 PHE A N 1
ATOM 666 C CA . PHE A 1 98 ? 9.431 -19.787 -18.155 1.00 34.38 93 PHE A CA 1
ATOM 667 C C . PHE A 1 98 ? 9.138 -20.485 -19.507 1.00 34.24 93 PHE A C 1
ATOM 668 O O . PHE A 1 98 ? 10.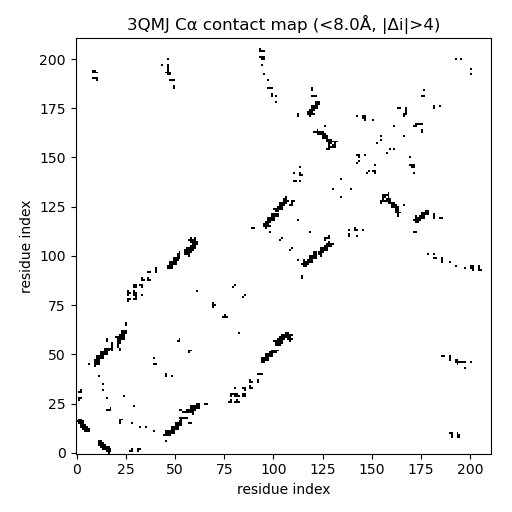005 -21.151 -20.070 1.00 33.07 93 PHE A O 1
ATOM 676 N N . PRO A 1 99 ? 7.895 -20.368 -20.001 1.00 34.85 94 PRO A N 1
ATOM 677 C CA . PRO A 1 99 ? 7.469 -21.232 -21.101 1.00 35.47 94 PRO A CA 1
ATOM 678 C C . PRO A 1 99 ? 7.603 -20.627 -22.501 1.00 34.22 94 PRO A C 1
ATOM 679 O O . PRO A 1 99 ? 7.333 -21.303 -23.501 1.00 34.44 94 PRO A O 1
ATOM 683 N N . LYS A 1 100 ? 8.050 -19.381 -22.559 1.00 32.22 95 LYS A N 1
ATOM 684 C CA . LYS A 1 100 ? 8.216 -18.673 -23.806 1.00 31.24 95 LYS A CA 1
ATOM 685 C C . LYS A 1 100 ? 9.728 -18.515 -24.093 1.00 29.25 95 LYS A C 1
ATOM 686 O O . LYS A 1 100 ? 10.564 -18.711 -23.192 1.00 28.67 95 LYS A O 1
ATOM 692 N N . PRO A 1 101 ? 10.086 -18.191 -25.350 1.00 27.80 96 PRO A N 1
ATOM 693 C CA . PRO A 1 101 ? 11.491 -17.938 -25.644 1.00 26.24 96 PRO A CA 1
ATOM 694 C C . PRO A 1 101 ? 12.063 -16.814 -24.784 1.00 25.56 96 PRO A C 1
ATOM 695 O O . PRO A 1 101 ? 11.421 -15.752 -24.597 1.00 25.00 96 PRO A O 1
ATOM 699 N N . LEU A 1 102 ? 13.246 -17.080 -24.243 1.00 23.89 97 LEU A N 1
ATOM 700 C CA . LEU A 1 102 ? 13.974 -16.120 -23.443 1.00 23.57 97 LEU A CA 1
ATOM 701 C C . LEU A 1 102 ? 15.295 -15.839 -24.139 1.00 21.75 97 LEU A C 1
ATOM 702 O O . LEU A 1 102 ? 16.073 -16.754 -24.374 1.00 21.48 97 LEU A O 1
ATOM 707 N N . ILE A 1 103 ? 15.539 -14.568 -24.454 1.00 21.03 98 ILE A N 1
ATOM 708 C CA . ILE A 1 103 ? 16.771 -14.141 -25.093 1.00 19.32 98 ILE A CA 1
ATOM 709 C C . ILE A 1 103 ? 17.517 -13.234 -24.154 1.00 19.39 98 ILE A C 1
ATOM 710 O O . ILE A 1 103 ? 16.944 -12.277 -23.621 1.00 19.76 98 ILE A O 1
ATOM 715 N N . CYS A 1 104 ? 18.790 -13.541 -23.941 1.00 18.71 99 CYS A N 1
ATOM 716 C CA . CYS A 1 104 ? 19.669 -12.669 -23.164 1.00 18.62 99 CYS A CA 1
ATOM 717 C C . CYS A 1 104 ? 20.599 -11.905 -24.081 1.00 18.03 99 CYS A C 1
ATOM 718 O O . CYS A 1 104 ? 21.161 -12.484 -24.999 1.00 17.56 99 CYS A O 1
ATOM 721 N N . ALA A 1 105 ? 20.756 -10.604 -23.798 1.00 17.53 100 ALA A N 1
ATOM 722 C CA . ALA A 1 105 ? 21.726 -9.754 -24.479 1.00 16.92 100 ALA A CA 1
ATOM 723 C C . ALA A 1 105 ? 22.752 -9.292 -23.428 1.00 16.45 100 ALA A C 1
ATOM 724 O O . ALA A 1 105 ? 22.522 -8.338 -22.656 1.00 15.75 100 ALA A O 1
ATOM 726 N N . VAL A 1 106 ? 23.872 -10.003 -23.394 1.00 15.35 101 VAL A N 1
ATOM 727 C CA . VAL A 1 106 ? 24.902 -9.782 -22.413 1.00 15.04 101 VAL A CA 1
ATOM 728 C C . VAL A 1 106 ? 25.764 -8.585 -22.831 1.00 16.18 101 VAL A C 1
ATOM 729 O O . VAL A 1 106 ? 26.688 -8.731 -23.639 1.00 16.19 101 VAL A O 1
ATOM 733 N N . ASN A 1 107 ? 25.498 -7.426 -22.224 1.00 16.61 102 ASN A N 1
ATOM 734 C CA . ASN A 1 107 ? 26.101 -6.168 -22.625 1.00 17.58 102 ASN A CA 1
ATOM 735 C C . ASN A 1 107 ? 27.402 -5.823 -21.905 1.00 18.82 102 ASN A C 1
ATOM 736 O O . ASN A 1 107 ? 28.133 -4.864 -22.284 1.00 20.35 102 ASN A O 1
ATOM 741 N N . GLY A 1 108 ? 27.701 -6.583 -20.864 1.00 18.27 103 GLY A N 1
ATOM 742 C CA . GLY A 1 108 ? 28.932 -6.381 -20.117 1.00 18.75 103 GLY A CA 1
ATOM 743 C C . GLY A 1 108 ? 29.060 -7.514 -19.120 1.00 18.66 103 GLY A C 1
ATOM 744 O O . GLY A 1 108 ? 28.511 -8.612 -19.344 1.00 17.80 103 GLY A O 1
ATOM 745 N N . LEU A 1 109 ? 29.733 -7.237 -18.003 1.00 18.70 104 LEU A N 1
ATOM 746 C CA . LEU A 1 109 ? 30.150 -8.291 -17.097 1.00 18.57 104 LEU A CA 1
ATOM 747 C C . LEU A 1 109 ? 28.954 -9.055 -16.598 1.00 18.18 104 LEU A C 1
ATOM 748 O O . LEU A 1 109 ? 27.928 -8.472 -16.287 1.00 17.64 104 LEU A O 1
ATOM 753 N N . GLY A 1 110 ? 29.116 -10.377 -16.536 1.00 17.81 105 GLY A N 1
ATOM 754 C CA . GLY A 1 110 ? 28.142 -11.267 -15.972 1.00 17.45 105 GLY A CA 1
ATOM 755 C C . GLY A 1 110 ? 28.867 -12.154 -14.976 1.00 18.14 105 GLY A C 1
ATOM 756 O O . GLY A 1 110 ? 29.686 -12.994 -15.366 1.00 18.57 105 GLY A O 1
ATOM 757 N N . VAL A 1 111 ? 28.561 -11.977 -13.694 1.00 18.50 106 VAL A N 1
ATOM 758 C CA . VAL A 1 111 ? 29.224 -12.729 -12.618 1.00 18.54 106 VAL A CA 1
ATOM 759 C C . VAL A 1 111 ? 28.178 -13.514 -11.790 1.00 18.56 106 VAL A C 1
ATOM 760 O O . VAL A 1 111 ? 27.082 -13.021 -11.516 1.00 17.88 106 VAL A O 1
ATOM 764 N N . GLY A 1 112 ? 28.514 -14.753 -11.442 1.00 19.50 107 GLY A N 1
ATOM 765 C CA . GLY A 1 112 ? 27.641 -15.641 -10.666 1.00 20.05 107 GLY A CA 1
ATOM 766 C C . GLY A 1 112 ? 26.370 -15.964 -11.425 1.00 20.56 107 GLY A C 1
ATOM 767 O O . GLY A 1 112 ? 26.417 -16.515 -12.538 1.00 19.04 107 GLY A O 1
ATOM 768 N N . ILE A 1 113 ? 25.231 -15.557 -10.860 1.00 21.85 108 ILE A N 1
ATOM 769 C CA . ILE A 1 113 ? 23.936 -15.713 -11.546 1.00 22.92 108 ILE A CA 1
ATOM 770 C C . ILE A 1 113 ? 23.890 -14.863 -12.829 1.00 22.21 108 ILE A C 1
ATOM 771 O O . ILE A 1 113 ? 23.173 -15.185 -13.778 1.00 23.01 108 ILE A O 1
ATOM 776 N N . GLY A 1 114 ? 24.659 -13.776 -12.880 1.00 21.68 109 GLY A N 1
ATOM 777 C CA . GLY A 1 114 ? 24.782 -12.995 -14.104 1.00 20.66 109 GLY A CA 1
ATOM 778 C C . GLY A 1 114 ? 25.393 -13.799 -15.257 1.00 20.52 109 GLY A C 1
ATOM 779 O O . GLY A 1 114 ? 25.218 -13.434 -16.433 1.00 20.41 109 GLY A O 1
ATOM 780 N N . ALA A 1 115 ? 26.113 -14.879 -14.926 1.00 19.78 110 ALA A N 1
ATOM 781 C CA . ALA A 1 115 ? 26.638 -15.818 -15.919 1.00 19.09 110 ALA A CA 1
ATOM 782 C C . ALA A 1 115 ? 25.760 -17.065 -16.018 1.00 19.33 110 ALA A C 1
ATOM 783 O O . ALA A 1 115 ? 25.439 -17.509 -17.103 1.00 18.92 110 ALA A O 1
ATOM 785 N N . THR A 1 116 ? 25.364 -17.640 -14.895 1.00 19.89 111 THR A N 1
ATOM 786 C CA . THR A 1 116 ? 24.674 -18.927 -14.957 1.00 21.55 111 THR A CA 1
ATOM 787 C C . THR A 1 116 ? 23.233 -18.797 -15.462 1.00 21.59 111 THR A C 1
ATOM 788 O O . THR A 1 116 ? 22.629 -19.777 -15.860 1.00 23.34 111 THR A O 1
ATOM 792 N N . ILE A 1 117 ? 22.685 -17.586 -15.457 1.00 21.44 112 ILE A N 1
ATOM 793 C CA . ILE A 1 117 ? 21.362 -17.318 -16.033 1.00 21.83 112 ILE A CA 1
ATOM 794 C C . ILE A 1 117 ? 21.299 -17.713 -17.530 1.00 21.65 112 ILE A C 1
ATOM 795 O O . ILE A 1 117 ? 20.232 -18.016 -18.062 1.00 23.28 112 ILE A O 1
ATOM 800 N N . LEU A 1 118 ? 22.453 -17.741 -18.191 1.00 20.38 113 LEU A N 1
ATOM 801 C CA . LEU A 1 118 ? 22.527 -18.136 -19.597 1.00 19.88 113 LEU A CA 1
ATOM 802 C C . LEU A 1 118 ? 22.100 -19.574 -19.850 1.00 19.99 113 LEU A C 1
ATOM 803 O O . LEU A 1 118 ? 21.740 -19.929 -20.976 1.00 20.35 113 LEU A O 1
ATOM 808 N N . GLY A 1 119 ? 22.136 -20.406 -18.817 1.00 20.62 114 GLY A N 1
ATOM 809 C CA . GLY A 1 119 ? 21.661 -21.792 -18.923 1.00 21.10 114 GLY A CA 1
ATOM 810 C C . GLY A 1 119 ? 20.159 -21.879 -19.169 1.00 21.27 114 GLY A C 1
ATOM 811 O O . GLY A 1 119 ? 19.680 -22.898 -19.639 1.00 20.76 114 GLY A O 1
ATOM 812 N N . TYR A 1 120 ? 19.426 -20.800 -18.869 1.00 21.39 115 TYR A N 1
ATOM 813 C CA . TYR A 1 120 ? 17.973 -20.760 -19.091 1.00 22.60 115 TYR A CA 1
ATOM 814 C C . TYR A 1 120 ? 17.609 -20.017 -20.355 1.00 22.48 115 TYR A C 1
ATOM 815 O O . TYR A 1 120 ? 16.438 -19.937 -20.675 1.00 23.80 115 TYR A O 1
ATOM 824 N N . ALA A 1 121 ? 18.602 -19.479 -21.063 1.00 21.29 116 ALA A N 1
ATOM 825 C CA . ALA A 1 121 ? 18.365 -18.695 -22.270 1.00 20.91 116 ALA A CA 1
ATOM 826 C C . ALA A 1 121 ? 18.113 -19.636 -23.406 1.00 21.10 116 ALA A C 1
ATOM 827 O O . ALA A 1 121 ? 18.830 -20.614 -23.548 1.00 21.69 116 ALA A O 1
ATOM 829 N N . ASP A 1 122 ? 17.134 -19.309 -24.249 1.00 21.07 117 ASP A N 1
ATOM 830 C CA . ASP A 1 122 ? 16.941 -20.005 -25.512 1.00 20.99 117 ASP A CA 1
ATOM 831 C C . ASP A 1 122 ? 17.890 -19.467 -26.574 1.00 20.21 117 ASP A C 1
ATOM 832 O O . ASP A 1 122 ? 18.309 -20.221 -27.444 1.00 20.60 117 ASP A O 1
ATOM 837 N N . LEU A 1 123 ? 18.214 -18.166 -26.511 1.00 19.62 118 LEU A N 1
ATOM 838 C CA . LEU A 1 123 ? 19.324 -17.581 -27.274 1.00 19.01 118 LEU A CA 1
ATOM 839 C C . LEU A 1 123 ? 20.082 -16.550 -26.438 1.00 18.57 118 LEU A C 1
ATOM 840 O O . LEU A 1 123 ? 19.483 -15.797 -25.677 1.00 18.69 118 LEU A O 1
ATOM 845 N N . ALA A 1 124 ? 21.397 -16.499 -26.618 1.00 18.08 119 ALA A N 1
ATOM 846 C CA . ALA A 1 124 ? 22.203 -15.522 -25.913 1.00 17.60 119 ALA A CA 1
ATOM 847 C C . ALA A 1 124 ? 23.128 -14.843 -26.905 1.00 16.81 119 ALA A C 1
ATOM 848 O O . ALA A 1 124 ? 23.868 -15.506 -27.667 1.00 16.67 119 ALA A O 1
ATOM 850 N N . PHE A 1 125 ? 23.051 -13.521 -26.917 1.00 15.88 120 PHE A N 1
ATOM 851 C CA . PHE A 1 125 ? 23.934 -12.675 -27.713 1.00 15.46 120 PHE A CA 1
ATOM 852 C C . PHE A 1 125 ? 24.851 -11.998 -26.700 1.00 15.27 120 PHE A C 1
ATOM 853 O O . PHE A 1 125 ? 24.394 -11.641 -25.618 1.00 16.02 120 PHE A O 1
ATOM 861 N N . MET A 1 126 ? 26.115 -11.819 -27.030 1.00 14.88 121 MET A N 1
ATOM 862 C 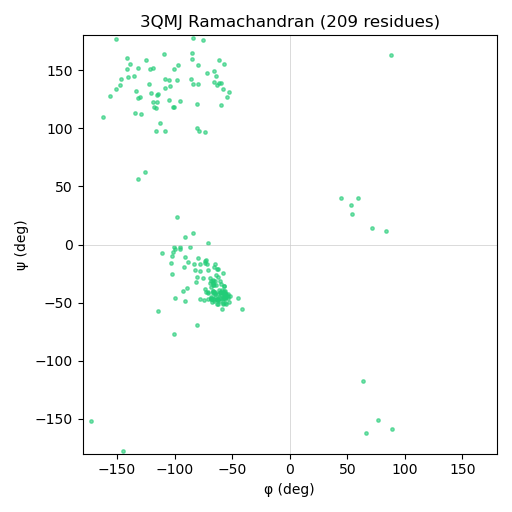CA . MET A 1 126 ? 27.077 -11.243 -26.094 1.00 15.45 121 MET A CA 1
ATOM 863 C C . MET A 1 126 ? 27.910 -10.184 -26.770 1.00 15.67 121 MET A C 1
ATOM 864 O O . MET A 1 126 ? 28.414 -10.409 -27.846 1.00 16.12 121 MET A O 1
ATOM 869 N N . SER A 1 127 ? 28.046 -9.024 -26.140 1.00 16.38 122 SER A N 1
ATOM 870 C CA . SER A 1 127 ? 28.917 -7.972 -26.649 1.00 16.78 122 SER A CA 1
ATOM 871 C C . SER A 1 127 ? 30.345 -8.466 -26.637 1.00 18.10 122 SER A C 1
ATOM 872 O O . SER 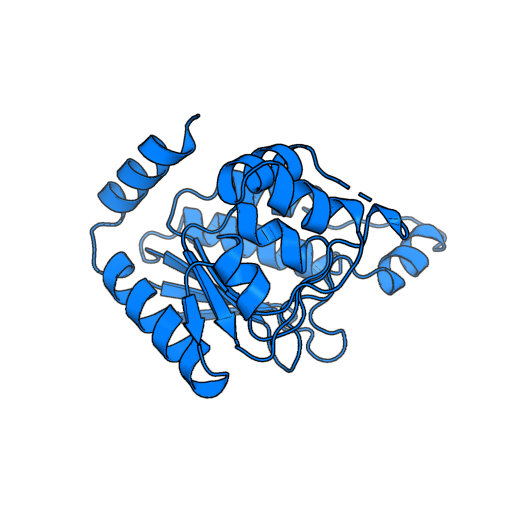A 1 127 ? 30.769 -9.204 -25.728 1.00 18.09 122 SER A O 1
ATOM 875 N N . SER A 1 128 ? 31.092 -8.027 -27.641 1.00 19.13 123 SER A N 1
ATOM 876 C CA . SER A 1 128 ? 32.482 -8.382 -27.808 1.00 20.31 123 SER A CA 1
ATOM 877 C C . SER A 1 128 ? 33.353 -7.847 -26.703 1.00 21.20 123 SER A C 1
ATOM 878 O O . SER A 1 128 ? 34.485 -8.307 -26.558 1.00 22.43 123 SER A O 1
ATOM 881 N N . THR A 1 129 ? 32.866 -6.866 -25.940 1.00 22.13 124 THR A N 1
ATOM 882 C CA . THR A 1 129 ? 33.629 -6.334 -24.800 1.00 22.47 124 THR A CA 1
ATOM 883 C C . THR A 1 129 ? 33.191 -6.904 -23.435 1.00 22.42 124 THR A C 1
ATOM 884 O O . THR A 1 129 ? 33.806 -6.603 -22.427 1.00 23.49 124 THR A O 1
ATOM 888 N N . ALA A 1 130 ? 32.146 -7.743 -23.412 1.00 21.11 125 ALA A N 1
ATOM 889 C CA . ALA A 1 130 ? 31.652 -8.366 -22.184 1.00 18.98 125 ALA A CA 1
ATOM 890 C C . ALA A 1 130 ? 32.520 -9.553 -21.792 1.00 19.01 125 ALA A C 1
ATOM 891 O O . ALA A 1 130 ? 33.185 -10.154 -22.644 1.00 19.13 125 ALA A O 1
ATOM 893 N N . ARG A 1 131 ? 32.526 -9.868 -20.497 1.00 18.38 126 ARG A N 1
ATOM 894 C CA . ARG A 1 131 ? 33.196 -11.051 -19.972 1.00 19.34 126 ARG A CA 1
ATOM 895 C C . ARG A 1 131 ? 32.323 -11.711 -18.912 1.00 18.26 126 ARG A C 1
ATOM 896 O O . ARG A 1 131 ? 31.498 -11.043 -18.297 1.00 18.23 126 ARG A O 1
ATOM 904 N N . LEU A 1 132 ? 32.512 -13.011 -18.709 1.00 18.09 127 LEU A N 1
ATOM 905 C CA . LEU A 1 132 ? 31.704 -13.776 -17.763 1.00 18.47 127 LEU A CA 1
ATOM 906 C C . LEU A 1 132 ? 32.594 -14.414 -16.706 1.00 19.34 127 LEU A C 1
ATOM 907 O O . LEU A 1 132 ? 33.736 -14.730 -16.983 1.00 20.72 127 LEU A O 1
ATOM 912 N N . LYS A 1 133 ? 32.055 -14.613 -15.513 1.00 19.67 128 LYS A N 1
ATOM 913 C CA . LYS A 1 133 ? 32.768 -15.287 -14.449 1.00 22.03 128 LYS A CA 1
ATOM 914 C C . LYS A 1 133 ? 31.818 -16.012 -13.498 1.00 22.34 128 LYS A C 1
ATOM 915 O O . LYS A 1 133 ? 30.809 -15.434 -13.053 1.00 21.80 128 LYS A O 1
ATOM 921 N N . CYS A 1 134 ? 32.170 -17.257 -13.171 1.00 23.77 129 CYS A N 1
ATOM 922 C CA . CYS A 1 134 ? 31.498 -18.027 -12.116 1.00 25.13 129 CYS A CA 1
ATOM 923 C C . CYS A 1 134 ? 32.461 -18.128 -10.943 1.00 27.07 129 CYS A C 1
ATOM 924 O O . CYS A 1 134 ? 33.347 -18.955 -10.943 1.00 28.48 129 CYS A O 1
ATOM 927 N N . PRO A 1 135 ? 32.303 -17.259 -9.940 1.00 28.91 130 PRO A N 1
ATOM 928 C CA . PRO A 1 135 ? 33.299 -17.155 -8.876 1.00 30.95 130 PRO A CA 1
ATOM 929 C C . PRO A 1 135 ? 33.172 -18.170 -7.695 1.00 33.64 130 PRO A C 1
ATOM 930 O O . PRO A 1 135 ? 33.907 -18.045 -6.730 1.00 34.41 130 PRO A O 1
ATOM 93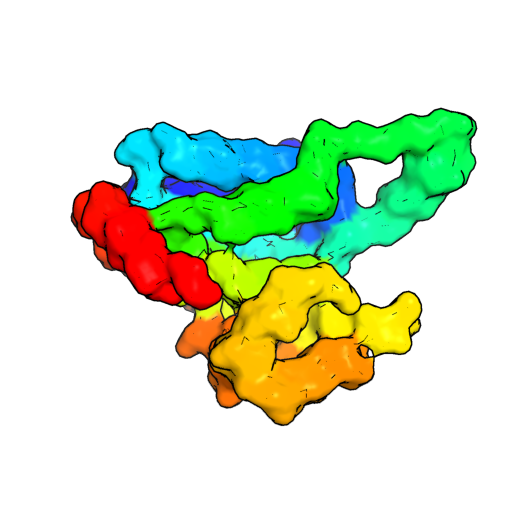4 N N . PHE A 1 136 ? 32.315 -19.188 -7.814 1.00 36.19 131 PHE A N 1
ATOM 935 C CA . PHE A 1 136 ? 32.085 -20.189 -6.743 1.00 39.44 131 PHE A CA 1
ATOM 936 C C . PHE A 1 136 ? 33.342 -20.672 -6.001 1.00 42.10 131 PHE A C 1
ATOM 937 O O . PHE A 1 136 ? 33.422 -20.539 -4.765 1.00 43.98 131 PHE A O 1
ATOM 939 N N . THR A 1 137 ? 34.333 -21.186 -6.737 1.00 43.90 132 THR A N 1
ATOM 940 C CA . THR A 1 137 ? 35.560 -21.723 -6.112 1.00 46.30 132 THR A CA 1
ATOM 941 C C . THR A 1 137 ? 36.453 -20.678 -5.416 1.00 47.87 132 THR A C 1
ATOM 942 O O . THR A 1 137 ? 37.167 -21.020 -4.468 1.00 49.24 132 THR A O 1
ATOM 946 N N . SER A 1 138 ? 36.453 -19.432 -5.899 1.00 47.87 133 SER A N 1
ATOM 947 C CA . SER A 1 138 ? 37.183 -18.364 -5.207 1.00 50.23 133 SER A CA 1
ATOM 948 C C . SER A 1 138 ? 36.391 -17.811 -3.972 1.00 52.47 133 SER A C 1
ATOM 949 O O . SER A 1 138 ? 36.944 -17.083 -3.138 1.00 53.83 133 SER A O 1
ATOM 952 N N . LEU A 1 139 ? 35.112 -18.192 -3.858 1.00 53.38 134 LEU A N 1
ATOM 953 C CA . LEU A 1 139 ? 34.268 -17.867 -2.685 1.00 55.47 134 LEU A CA 1
ATOM 954 C C . LEU A 1 139 ? 34.153 -19.074 -1.713 1.00 57.12 134 LEU A C 1
ATOM 955 O O . LEU A 1 139 ? 33.060 -19.460 -1.267 1.00 57.92 134 LEU A O 1
ATOM 960 N N . PRO A 1 143 ? 27.694 -24.458 -6.782 1.00 76.95 138 PRO A N 1
ATOM 961 C CA . PRO A 1 143 ? 26.594 -23.635 -7.306 1.00 76.42 138 PRO A CA 1
ATOM 962 C C . PRO A 1 143 ? 25.264 -24.398 -7.306 1.00 77.32 138 PRO A C 1
ATOM 963 O O . PRO A 1 143 ? 25.219 -25.546 -6.838 1.00 78.39 138 PRO A O 1
ATOM 967 N N . GLU A 1 144 ? 24.200 -23.758 -7.812 1.00 76.64 139 GLU A N 1
ATOM 968 C CA . GLU A 1 144 ? 22.855 -24.370 -7.873 1.00 77.45 139 GLU A CA 1
ATOM 969 C C . GLU A 1 144 ? 22.896 -25.689 -8.655 1.00 76.58 139 GLU A C 1
ATOM 970 O O . GLU A 1 144 ? 23.800 -25.908 -9.480 1.00 74.97 139 GLU A O 1
ATOM 972 N N . ALA A 1 145 ? 21.935 -26.573 -8.379 1.00 77.46 140 ALA A N 1
ATOM 973 C CA . ALA A 1 145 ? 21.849 -27.867 -9.082 1.00 76.63 140 ALA A CA 1
ATOM 974 C C . ALA A 1 145 ? 21.510 -27.689 -10.585 1.00 74.07 140 ALA A C 1
ATOM 975 O O . ALA A 1 145 ? 22.084 -28.383 -11.453 1.00 72.80 140 ALA A O 1
ATOM 977 N N . ALA A 1 146 ? 20.597 -26.750 -10.871 1.00 72.51 141 ALA A N 1
ATOM 978 C CA . ALA A 1 146 ? 20.097 -26.520 -12.229 1.00 70.28 141 ALA A CA 1
ATOM 979 C C . ALA A 1 146 ? 21.210 -26.054 -13.175 1.00 66.69 141 ALA A C 1
ATOM 980 O O . ALA A 1 146 ? 21.391 -26.633 -14.249 1.00 65.60 141 ALA A O 1
ATOM 982 N N . SER A 1 147 ? 21.947 -25.021 -12.753 1.00 64.23 142 SER A N 1
ATOM 983 C CA . SER A 1 147 ? 23.063 -24.453 -13.525 1.00 60.73 142 SER A CA 1
ATOM 984 C C . SER A 1 147 ? 24.078 -25.525 -13.926 1.00 58.37 142 SER A C 1
ATOM 985 O O . SER A 1 147 ? 24.552 -25.546 -15.054 1.00 56.73 142 SER A O 1
ATOM 988 N N . SER A 1 148 ? 24.394 -26.414 -12.985 1.00 57.25 143 SER A N 1
ATOM 989 C CA . SER A 1 148 ? 25.415 -27.447 -13.184 1.00 55.23 143 SER A CA 1
ATOM 990 C C . SER A 1 148 ? 24.891 -28.739 -13.853 1.00 53.39 143 SER A C 1
ATOM 991 O O . SER A 1 148 ? 25.667 -29.666 -14.094 1.00 53.16 143 SER A O 1
ATOM 994 N N . TYR A 1 149 ? 23.591 -28.814 -14.135 1.00 51.02 144 TYR A N 1
ATOM 995 C CA . TYR A 1 149 ? 23.095 -29.756 -15.148 1.00 49.12 144 TYR A CA 1
ATOM 996 C C . TYR A 1 149 ? 23.061 -29.040 -16.515 1.00 45.04 144 TYR A C 1
ATOM 997 O O . TYR A 1 149 ? 23.563 -29.563 -17.515 1.00 43.69 144 TYR A O 1
ATOM 999 N N . LEU A 1 150 ? 22.486 -27.838 -16.529 1.00 41.99 145 LEU A N 1
ATOM 1000 C CA . LEU A 1 150 ? 22.202 -27.109 -17.771 1.00 39.24 145 LEU A CA 1
ATOM 1001 C C . LEU A 1 150 ? 23.481 -26.700 -18.503 1.00 35.98 145 LEU A C 1
ATOM 1002 O O . LEU A 1 150 ? 23.589 -26.904 -19.714 1.00 35.19 145 LEU A O 1
ATOM 1007 N N . LEU A 1 151 ? 24.440 -26.135 -17.777 1.00 33.20 146 LEU A N 1
ATOM 1008 C CA . LEU A 1 151 ? 25.652 -25.623 -18.416 1.00 31.26 146 LEU A CA 1
ATOM 1009 C C . LEU A 1 151 ? 26.531 -26.722 -19.047 1.00 29.86 146 LEU A C 1
ATOM 1010 O O . LEU A 1 151 ? 26.914 -26.598 -20.199 1.00 27.56 146 LEU A O 1
ATOM 1015 N N . PRO A 1 152 ? 26.814 -27.809 -18.303 1.00 30.23 147 PRO A N 1
ATOM 1016 C CA . PRO A 1 152 ? 27.535 -28.933 -18.899 1.00 29.92 147 PRO A CA 1
ATOM 1017 C C . PRO A 1 152 ? 26.847 -29.517 -20.139 1.00 30.02 147 PRO A C 1
ATOM 1018 O O . PRO A 1 152 ? 27.542 -29.927 -21.077 1.00 30.06 147 PRO A O 1
ATOM 1022 N N . GLN A 1 153 ? 25.510 -29.545 -20.142 1.00 29.87 148 GLN A N 1
ATOM 1023 C CA . GLN A 1 153 ? 24.768 -30.047 -21.289 1.00 30.36 148 GLN A CA 1
ATOM 1024 C C . GLN A 1 153 ? 24.981 -29.113 -22.491 1.00 29.09 148 GLN A C 1
ATOM 1025 O O . GLN A 1 153 ? 25.040 -29.576 -23.629 1.00 29.95 148 GLN A O 1
ATOM 1027 N N . LEU A 1 154 ? 25.108 -27.809 -22.227 1.00 27.28 149 LEU A N 1
ATOM 1028 C CA . LEU A 1 154 ? 25.239 -26.792 -23.276 1.00 26.09 149 LEU A CA 1
ATOM 1029 C C . LEU A 1 154 ? 26.665 -26.749 -23.857 1.00 25.35 149 LEU A C 1
ATOM 1030 O O . LEU A 1 154 ? 26.840 -26.710 -25.083 1.00 25.68 149 LEU A O 1
ATOM 1035 N N . VAL A 1 155 ? 27.676 -26.751 -22.981 1.00 25.00 150 VAL A N 1
ATOM 1036 C CA . VAL A 1 155 ? 29.071 -26.464 -23.398 1.00 24.12 150 VAL A CA 1
ATOM 1037 C C . VAL A 1 155 ? 30.004 -27.674 -23.336 1.00 24.62 150 VAL A C 1
ATOM 1038 O O . VAL A 1 155 ? 31.169 -27.603 -23.752 1.00 24.96 150 VAL A O 1
ATOM 1042 N N . GLY A 1 156 ? 29.510 -28.776 -22.788 1.00 25.05 151 GLY A N 1
ATOM 1043 C CA . GLY A 1 156 ? 30.314 -29.976 -22.665 1.00 25.18 151 GLY A CA 1
ATOM 1044 C C . GLY A 1 156 ? 31.103 -29.962 -21.374 1.00 24.86 151 GLY A C 1
ATOM 1045 O O . GLY A 1 156 ? 31.286 -28.906 -20.756 1.00 22.75 151 GLY A O 1
ATOM 1046 N N . ARG A 1 157 ? 31.587 -31.145 -20.991 1.00 24.86 152 ARG A N 1
ATOM 1047 C CA . ARG A 1 157 ? 32.273 -31.333 -19.717 1.00 25.45 152 ARG A CA 1
ATOM 1048 C C . ARG A 1 157 ? 33.531 -30.482 -19.533 1.00 23.41 152 ARG A C 1
ATOM 1049 O O . ARG A 1 157 ? 33.777 -29.990 -18.448 1.00 22.90 152 ARG A O 1
ATOM 1057 N N . GLN A 1 158 ? 34.336 -30.344 -20.580 1.00 21.83 153 GLN A N 1
ATOM 1058 C CA . GLN A 1 158 ? 35.606 -29.642 -20.451 1.00 20.96 153 GLN A CA 1
ATOM 1059 C C . GLN A 1 158 ? 35.428 -28.150 -20.362 1.00 19.99 153 GLN A C 1
ATOM 1060 O O . GLN A 1 158 ? 35.989 -27.513 -19.455 1.00 19.43 153 GLN A O 1
ATOM 1066 N N . ASN A 1 159 ? 34.626 -27.585 -21.265 1.00 19.42 154 ASN A N 1
ATOM 1067 C CA . ASN A 1 159 ? 34.288 -26.147 -21.182 1.00 19.04 154 ASN A CA 1
ATOM 1068 C C . ASN A 1 159 ? 33.630 -25.777 -19.834 1.00 19.00 154 ASN A C 1
ATOM 1069 O O . ASN A 1 159 ? 33.921 -24.712 -19.258 1.00 18.52 154 ASN A O 1
ATOM 1074 N N . ALA A 1 160 ? 32.752 -26.659 -19.350 1.00 19.40 155 ALA A N 1
ATOM 1075 C CA . ALA A 1 160 ? 32.040 -26.450 -18.093 1.00 20.15 155 ALA A CA 1
ATOM 1076 C C . ALA A 1 160 ? 32.992 -26.486 -16.895 1.00 20.97 155 ALA A C 1
ATOM 1077 O O . ALA A 1 160 ? 32.838 -25.692 -15.953 1.00 20.81 155 ALA A O 1
ATOM 1079 N N . ALA A 1 161 ? 33.958 -27.414 -16.941 1.00 20.54 156 ALA A N 1
ATOM 1080 C CA . ALA A 1 161 ? 34.971 -27.532 -15.918 1.00 20.84 156 ALA A CA 1
ATOM 1081 C C . ALA A 1 161 ? 35.736 -26.220 -15.790 1.00 20.77 156 ALA A C 1
ATOM 1082 O O . ALA A 1 161 ? 35.851 -25.688 -14.682 1.00 20.52 156 ALA A O 1
ATOM 1084 N N . TRP A 1 162 ? 36.231 -25.683 -16.906 1.00 19.62 157 TRP A N 1
ATOM 1085 C CA . TRP A 1 162 ? 36.954 -24.420 -16.855 1.00 19.34 157 TRP A CA 1
ATOM 1086 C C . TRP A 1 162 ? 36.042 -23.274 -16.349 1.00 20.29 157 TRP A C 1
ATOM 1087 O O . TRP A 1 162 ? 36.390 -22.528 -15.415 1.00 20.05 157 TRP A O 1
ATOM 1098 N N . LEU A 1 163 ? 34.870 -23.142 -16.957 1.00 20.36 158 LEU A N 1
ATOM 1099 C CA . LEU A 1 163 ? 33.911 -22.107 -16.540 1.00 20.65 158 LEU A CA 1
ATOM 1100 C C . LEU A 1 163 ? 33.596 -22.131 -15.042 1.00 21.52 158 LEU A C 1
ATOM 1101 O O . LEU A 1 163 ? 33.636 -21.098 -14.367 1.00 22.46 158 LEU A O 1
ATOM 1106 N N . LEU A 1 164 ? 33.270 -23.316 -14.533 1.00 21.73 159 LEU A N 1
ATOM 1107 C CA . LEU A 1 164 ? 32.741 -23.465 -13.180 1.00 22.87 159 LEU A CA 1
ATOM 1108 C C . LEU A 1 164 ? 33.789 -23.713 -12.087 1.00 23.40 159 LEU A C 1
ATOM 1109 O O . LEU A 1 164 ? 33.503 -23.504 -10.918 1.00 24.58 159 LEU A O 1
ATOM 1114 N N . MET A 1 165 ? 34.986 -24.161 -12.450 1.00 23.12 160 MET A N 1
ATOM 1115 C CA . MET A 1 165 ? 36.029 -24.432 -11.452 1.00 24.00 160 MET A CA 1
ATOM 1116 C C . MET A 1 165 ? 37.105 -23.351 -11.356 1.00 23.55 160 MET A C 1
ATOM 1117 O O . MET A 1 165 ? 37.785 -23.228 -10.321 1.00 23.67 160 MET A O 1
ATOM 1122 N N . SER A 1 166 ? 37.318 -22.607 -12.435 1.00 22.55 161 SER A N 1
ATOM 1123 C CA . SER A 1 166 ? 38.500 -21.735 -12.495 1.00 23.02 161 SER A CA 1
ATOM 1124 C C . SER A 1 166 ? 38.360 -20.406 -11.751 1.00 23.59 161 SER A C 1
ATOM 1125 O O . SER A 1 166 ? 39.370 -19.841 -11.314 1.00 24.34 161 SER A O 1
ATOM 1128 N N . SER A 1 167 ? 37.118 -19.911 -11.635 1.00 23.68 162 SER A N 1
ATOM 1129 C CA . SER A 1 167 ? 36.813 -18.526 -11.243 1.00 24.17 162 SER A CA 1
ATOM 1130 C C . SER A 1 167 ? 37.518 -17.461 -12.102 1.00 23.05 162 SER A C 1
ATOM 1131 O O . SER A 1 167 ? 37.749 -16.329 -11.669 1.00 23.03 162 SER A O 1
ATOM 1134 N N . GLU A 1 168 ? 37.833 -17.817 -13.337 1.00 22.09 163 GLU A N 1
ATOM 1135 C CA . GLU A 1 168 ? 38.520 -16.893 -14.243 1.00 21.35 163 GLU A CA 1
ATOM 1136 C C . GLU A 1 168 ? 37.495 -16.227 -15.130 1.00 20.53 163 GLU A C 1
ATOM 1137 O O . GLU A 1 168 ? 36.414 -16.789 -15.385 1.00 19.35 163 GLU A O 1
ATOM 1143 N N . TRP A 1 169 ? 37.837 -15.034 -15.612 1.00 20.32 164 TRP A N 1
ATOM 1144 C CA . TRP A 1 169 ? 37.037 -14.372 -16.612 1.00 19.57 164 TRP A CA 1
ATOM 1145 C C . TRP A 1 169 ? 37.061 -15.159 -17.932 1.00 19.80 164 TRP A C 1
ATOM 1146 O O . TRP A 1 169 ? 38.108 -15.645 -18.359 1.00 19.51 164 TRP A O 1
ATOM 1157 N N . ILE A 1 170 ? 35.898 -15.221 -18.572 1.00 19.77 165 ILE A N 1
ATOM 1158 C CA . ILE A 1 170 ? 35.704 -15.842 -19.870 1.00 19.88 165 ILE A CA 1
ATOM 1159 C C . ILE A 1 170 ? 35.277 -14.719 -20.812 1.00 19.46 165 ILE A C 1
ATOM 1160 O O . ILE A 1 170 ? 34.251 -14.079 -20.612 1.00 19.43 165 ILE A O 1
ATOM 1165 N N . ASP A 1 171 ? 36.069 -14.453 -21.833 1.00 20.42 166 ASP A N 1
ATOM 1166 C CA . ASP A 1 171 ? 35.746 -13.370 -22.748 1.00 20.47 166 ASP A CA 1
ATOM 1167 C C . ASP A 1 171 ? 34.771 -13.818 -23.839 1.00 20.02 166 ASP A C 1
ATOM 1168 O O . ASP A 1 171 ? 34.311 -14.968 -23.858 1.00 18.33 166 ASP A O 1
ATOM 1173 N N . ALA A 1 172 ? 34.393 -12.873 -24.691 1.00 21.07 167 ALA A N 1
ATOM 1174 C CA . ALA A 1 172 ? 33.328 -13.099 -25.664 1.00 21.57 167 ALA A CA 1
ATOM 1175 C C . ALA A 1 172 ? 33.714 -14.222 -26.621 1.00 22.33 167 ALA A C 1
ATOM 1176 O O . ALA A 1 172 ? 32.921 -15.124 -26.862 1.00 21.90 167 ALA A O 1
ATOM 1178 N N . GLU A 1 173 ? 34.948 -14.201 -27.121 1.00 23.90 168 GLU A N 1
ATOM 1179 C CA . GLU A 1 173 ? 35.375 -15.249 -28.072 1.00 25.72 168 GLU A CA 1
ATOM 1180 C C . GLU A 1 173 ? 35.425 -16.629 -27.419 1.00 24.71 168 GLU A C 1
ATOM 1181 O O . GLU A 1 173 ? 35.149 -17.639 -28.083 1.00 24.22 168 GLU A O 1
ATOM 1187 N N . GLU A 1 174 ? 35.809 -16.668 -26.147 1.00 24.12 169 GLU A N 1
ATOM 1188 C CA . GLU A 1 174 ? 35.809 -17.914 -25.404 1.00 24.86 169 GLU A CA 1
ATOM 1189 C C . GLU A 1 174 ? 34.397 -18.387 -25.177 1.00 22.50 169 GLU A C 1
ATOM 1190 O O . GLU A 1 174 ? 34.128 -19.548 -25.347 1.00 21.87 169 GLU A O 1
ATOM 1196 N N . ALA A 1 175 ? 33.508 -17.493 -24.737 1.00 21.46 170 ALA A N 1
ATOM 1197 C CA . ALA A 1 175 ? 32.095 -17.863 -24.485 1.00 20.59 170 ALA A CA 1
ATOM 1198 C C . ALA A 1 175 ? 31.469 -18.444 -25.748 1.00 20.51 170 ALA A C 1
ATOM 1199 O O . ALA A 1 175 ? 30.747 -19.427 -25.679 1.00 20.53 170 ALA A O 1
ATOM 1201 N N . LEU A 1 176 ? 31.751 -17.842 -26.905 1.00 21.08 171 LEU A N 1
ATOM 1202 C CA . LEU A 1 176 ? 31.196 -18.327 -28.197 1.00 21.60 171 LEU A CA 1
ATOM 1203 C C . LEU A 1 176 ? 31.806 -19.677 -28.549 1.00 23.22 171 LEU A C 1
ATOM 1204 O O . LEU A 1 176 ? 31.087 -20.608 -28.976 1.00 23.10 171 LEU A O 1
ATOM 1209 N N . ARG A 1 177 ? 33.143 -19.765 -28.407 1.00 23.72 172 ARG A N 1
ATOM 1210 C CA . ARG A 1 177 ? 33.871 -20.994 -28.709 1.00 26.07 172 ARG A CA 1
ATOM 1211 C C . ARG A 1 177 ? 33.330 -22.156 -27.856 1.00 25.15 172 ARG A C 1
ATOM 1212 O O . ARG A 1 177 ? 33.107 -23.240 -28.362 1.00 25.88 172 ARG A O 1
ATOM 1220 N N . MET A 1 178 ? 33.048 -21.882 -26.583 1.00 24.38 173 MET A N 1
ATOM 1221 C CA . MET A 1 178 ? 32.432 -22.849 -25.675 1.00 24.55 173 MET A CA 1
ATOM 1222 C C . MET A 1 178 ? 31.037 -23.289 -26.112 1.00 24.33 173 MET A C 1
ATOM 1223 O O . MET A 1 178 ? 30.598 -24.365 -25.744 1.00 25.26 173 MET A O 1
ATOM 1228 N N . GLY A 1 179 ? 30.315 -22.436 -26.834 1.00 24.32 174 GLY A N 1
ATOM 1229 C CA . GLY A 1 179 ? 28.857 -22.620 -27.056 1.00 23.50 174 GLY A CA 1
ATOM 1230 C C . GLY A 1 179 ? 28.001 -22.074 -25.920 1.00 22.81 174 GLY A C 1
ATOM 1231 O O . GLY A 1 179 ? 26.786 -22.299 -25.885 1.00 23.28 174 GLY A O 1
ATOM 1232 N N . LEU A 1 180 ? 28.614 -21.310 -25.012 1.00 20.82 175 LEU A N 1
ATOM 1233 C CA . LEU A 1 180 ? 27.879 -20.693 -23.902 1.00 20.31 175 LEU A CA 1
ATOM 1234 C C . LEU A 1 180 ? 26.906 -19.568 -2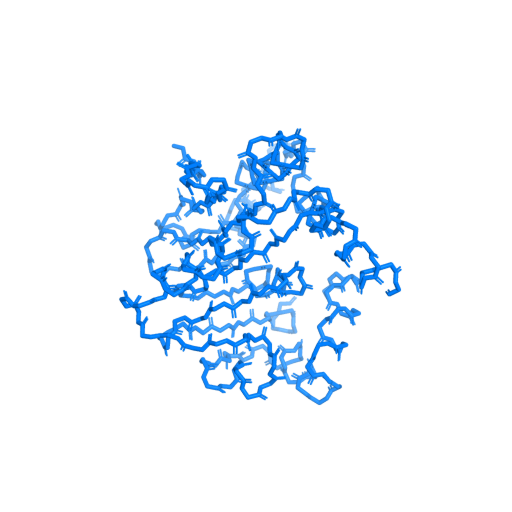4.368 1.00 18.97 175 LEU A C 1
ATOM 1235 O O . LEU A 1 180 ? 25.832 -19.345 -23.785 1.00 17.54 175 LEU A O 1
ATOM 1240 N N . VAL A 1 181 ? 27.318 -18.864 -25.424 1.00 18.15 176 VAL A N 1
ATOM 1241 C CA . VAL A 1 181 ? 26.475 -17.880 -26.120 1.00 17.31 176 VAL A CA 1
ATOM 1242 C C . VAL A 1 181 ? 26.399 -18.240 -27.601 1.00 17.52 176 VAL A C 1
ATOM 1243 O O . VAL A 1 181 ? 27.263 -18.982 -28.128 1.00 18.59 176 VAL A O 1
ATOM 1247 N N . TRP A 1 182 ? 25.367 -17.732 -28.273 1.00 17.44 177 TRP A N 1
ATOM 1248 C CA . TRP A 1 182 ? 25.053 -18.140 -29.652 1.00 18.09 177 TRP A CA 1
ATOM 1249 C C . TRP A 1 182 ? 25.775 -17.266 -30.694 1.00 18.82 177 TRP A C 1
ATOM 1250 O O . TRP A 1 182 ? 26.204 -17.750 -31.759 1.00 18.27 177 TRP A O 1
ATOM 1261 N N . ARG A 1 183 ? 25.882 -15.974 -30.384 1.00 18.85 178 ARG A N 1
ATOM 1262 C CA . ARG A 1 183 ? 26.454 -14.984 -31.278 1.00 19.90 178 ARG A CA 1
ATOM 1263 C C . ARG A 1 183 ? 27.187 -13.913 -30.459 1.00 20.30 178 ARG A C 1
ATOM 1264 O O . ARG A 1 183 ? 26.715 -13.505 -29.375 1.00 18.09 178 ARG A O 1
ATOM 1272 N N . ILE A 1 184 ? 28.318 -13.448 -31.003 1.00 20.65 179 ILE A N 1
ATOM 1273 C CA . ILE A 1 184 ? 28.962 -12.238 -30.540 1.00 21.24 179 ILE A CA 1
ATOM 1274 C C . ILE A 1 184 ? 28.577 -11.068 -31.444 1.00 21.53 179 ILE A C 1
ATOM 1275 O O . ILE A 1 184 ? 28.496 -11.215 -32.666 1.00 21.17 179 ILE A O 1
ATOM 1280 N N . CYS A 1 185 ? 28.379 -9.907 -30.824 1.00 18.87 180 CYS A N 1
ATOM 1281 C CA . CYS A 1 185 ? 28.041 -8.662 -31.529 1.00 19.63 180 CYS A CA 1
ATOM 1282 C C . CYS A 1 185 ? 28.937 -7.552 -31.041 1.00 20.03 180 CYS A C 1
ATOM 1283 O O . CYS A 1 185 ? 29.393 -7.561 -29.892 1.00 19.87 180 CYS A O 1
ATOM 1286 N N . SER A 1 186 ? 29.191 -6.571 -31.896 1.00 21.27 181 SER A N 1
ATOM 1287 C CA . SER A 1 186 ? 29.868 -5.360 -31.442 1.00 22.06 181 SER A CA 1
ATOM 1288 C C . SER A 1 186 ? 28.958 -4.737 -30.382 1.00 20.88 181 SER A C 1
ATOM 1289 O O . SER A 1 186 ? 27.765 -5.013 -30.354 1.00 19.69 181 SER A O 1
ATOM 1292 N N . PRO A 1 187 ? 29.509 -3.890 -29.506 1.00 21.60 182 PRO A N 1
ATOM 1293 C CA . PRO A 1 187 ? 28.649 -3.308 -28.477 1.00 21.78 182 PRO A CA 1
ATOM 1294 C C . PRO A 1 187 ? 27.385 -2.619 -29.038 1.00 22.33 182 PRO A C 1
ATOM 1295 O O . PRO A 1 187 ? 26.282 -2.811 -28.528 1.00 20.90 182 PRO A O 1
ATOM 1299 N N . GLU A 1 188 ? 27.566 -1.821 -30.079 1.00 24.16 183 GLU A N 1
ATOM 1300 C CA . GLU A 1 188 ? 26.461 -1.089 -30.694 1.00 25.89 183 GLU A CA 1
ATOM 1301 C C . GLU A 1 188 ? 25.474 -1.949 -31.495 1.00 25.25 183 GLU A C 1
ATOM 1302 O O . GLU A 1 188 ? 24.382 -1.480 -31.814 1.00 25.93 183 GLU A O 1
ATOM 1308 N N . GLU A 1 189 ? 25.852 -3.177 -31.848 1.00 23.83 184 GLU A N 1
ATOM 1309 C CA . GLU A 1 189 ? 24.967 -4.060 -32.622 1.00 23.98 184 GLU A CA 1
ATOM 1310 C C . GLU A 1 189 ? 24.280 -5.110 -31.763 1.00 21.93 184 GLU A C 1
ATOM 1311 O O . GLU A 1 189 ? 23.432 -5.856 -32.254 1.00 22.57 184 GLU A O 1
ATOM 1317 N N . LEU A 1 190 ? 24.640 -5.190 -30.491 1.00 20.32 185 LEU A N 1
ATOM 1318 C CA . LEU A 1 190 ? 24.110 -6.243 -29.637 1.00 19.18 185 LEU A CA 1
ATOM 1319 C C . LEU A 1 190 ? 22.585 -6.218 -29.557 1.00 19.75 185 LEU A C 1
ATOM 1320 O O . LEU A 1 190 ? 21.919 -7.235 -29.799 1.00 19.73 185 LEU A O 1
ATOM 1325 N N . LEU A 1 191 ? 22.030 -5.083 -29.163 1.00 21.01 186 LEU A N 1
ATOM 1326 C CA . LEU A 1 191 ? 20.587 -4.996 -28.982 1.00 22.46 186 LEU A CA 1
ATOM 1327 C C . LEU A 1 191 ? 19.838 -5.018 -30.305 1.00 22.65 186 LEU A C 1
ATOM 1328 O O . LEU A 1 191 ? 18.809 -5.679 -30.402 1.00 22.43 186 LEU A O 1
ATOM 1333 N N . PRO A 1 192 ? 20.343 -4.296 -31.326 1.00 23.75 187 PRO A N 1
ATOM 1334 C CA . PRO A 1 192 ? 19.717 -4.468 -32.645 1.00 24.71 187 PRO A CA 1
ATOM 1335 C C . PRO A 1 192 ? 19.697 -5.923 -33.157 1.00 23.49 187 PRO A C 1
ATOM 1336 O O . PRO A 1 192 ? 18.683 -6.375 -33.695 1.00 23.88 187 PRO A O 1
ATOM 1340 N N . GLU A 1 193 ? 20.781 -6.667 -32.982 1.00 22.43 188 GLU A N 1
ATOM 1341 C CA . GLU A 1 193 ? 20.781 -8.069 -33.418 1.00 21.25 188 GLU A CA 1
ATOM 1342 C C . GLU A 1 193 ? 19.902 -8.920 -32.540 1.00 19.38 188 GLU A C 1
ATOM 1343 O O . GLU A 1 193 ? 19.108 -9.701 -33.047 1.00 20.20 188 GLU A O 1
ATOM 1349 N N . ALA A 1 194 ? 20.030 -8.788 -31.227 1.00 17.75 189 ALA A N 1
ATOM 1350 C CA . ALA A 1 194 ? 19.161 -9.535 -30.334 1.00 16.79 189 ALA A CA 1
ATOM 1351 C C . ALA A 1 194 ? 17.698 -9.234 -30.627 1.00 17.79 189 ALA A C 1
ATOM 1352 O O . ALA A 1 194 ? 16.882 -10.157 -30.731 1.00 18.39 189 ALA A O 1
ATOM 1354 N N . ARG A 1 195 ? 17.355 -7.961 -30.783 1.00 19.95 190 ARG A N 1
ATOM 1355 C CA . ARG A 1 195 ? 15.961 -7.584 -31.051 1.00 22.47 190 ARG A CA 1
ATOM 1356 C C . ARG A 1 195 ? 15.449 -8.105 -32.405 1.00 23.65 190 ARG A C 1
ATOM 1357 O O . ARG A 1 195 ? 14.327 -8.551 -32.505 1.00 24.70 190 ARG A O 1
ATOM 1365 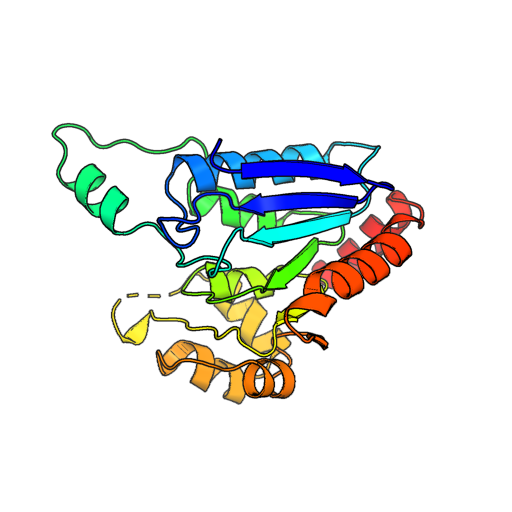N N . ARG A 1 196 ? 16.271 -8.041 -33.439 1.00 24.88 191 ARG A N 1
ATOM 1366 C CA . ARG A 1 196 ? 15.893 -8.561 -34.761 1.00 26.60 191 ARG A CA 1
ATOM 1367 C C . ARG A 1 196 ? 15.521 -10.046 -34.690 1.00 24.79 191 ARG A C 1
ATOM 1368 O O . ARG A 1 196 ? 14.520 -10.466 -35.284 1.00 25.47 191 ARG A O 1
ATOM 1376 N N . HIS A 1 197 ? 16.319 -10.837 -33.961 1.00 22.64 192 HIS A N 1
ATOM 1377 C CA . HIS A 1 197 ? 16.032 -12.274 -33.801 1.00 21.80 192 HIS A CA 1
ATOM 1378 C C . HIS A 1 197 ? 14.802 -12.508 -32.912 1.00 22.21 192 HIS A C 1
ATOM 1379 O O . HIS A 1 197 ? 13.971 -13.356 -33.213 1.00 22.34 192 HIS A O 1
ATOM 1386 N N . ALA A 1 198 ? 14.685 -11.732 -31.833 1.00 22.71 193 ALA A N 1
ATOM 1387 C CA . ALA A 1 198 ? 13.497 -11.767 -30.973 1.00 23.34 193 ALA A CA 1
ATOM 1388 C C . ALA A 1 198 ? 12.177 -11.494 -31.742 1.00 25.54 193 ALA A C 1
ATOM 1389 O O . ALA A 1 198 ? 11.167 -12.165 -31.502 1.00 25.22 193 ALA A O 1
ATOM 1391 N N . GLU A 1 199 ? 12.208 -10.507 -32.640 1.00 27.26 194 GLU A N 1
ATOM 1392 C CA . GLU A 1 199 ? 11.052 -10.143 -33.487 1.00 29.96 194 GLU A CA 1
ATOM 1393 C C . GLU A 1 199 ? 10.700 -11.208 -34.535 1.00 29.12 194 GLU A C 1
ATOM 1394 O O . GLU A 1 199 ? 9.537 -11.360 -34.893 1.00 29.96 194 GLU A O 1
ATOM 1400 N N . ILE A 1 200 ? 11.697 -11.942 -35.029 1.00 28.05 195 ILE A N 1
ATOM 1401 C CA . ILE A 1 200 ? 11.425 -13.098 -35.904 1.00 28.01 195 ILE A CA 1
ATOM 1402 C C . ILE A 1 200 ? 10.641 -14.151 -35.115 1.00 28.11 195 ILE A C 1
ATOM 1403 O O . ILE A 1 200 ? 9.606 -14.627 -35.568 1.00 29.60 195 ILE A O 1
ATOM 1408 N N . LEU A 1 201 ? 11.085 -14.454 -33.901 1.00 27.34 196 LEU A N 1
ATOM 1409 C CA . LEU A 1 201 ? 10.380 -15.417 -33.064 1.00 27.65 196 LEU A CA 1
ATOM 1410 C C . LEU A 1 201 ? 9.016 -14.908 -32.649 1.00 29.52 196 LEU A C 1
ATOM 1411 O O . LEU A 1 201 ? 8.059 -15.671 -32.659 1.00 31.11 196 LEU A O 1
ATOM 1416 N N . ALA A 1 202 ? 8.932 -13.626 -32.304 1.00 30.27 197 ALA A N 1
ATOM 1417 C CA . ALA A 1 202 ? 7.747 -13.063 -31.687 1.00 32.41 197 ALA A CA 1
ATOM 1418 C C . ALA A 1 202 ? 6.573 -12.964 -32.671 1.00 35.25 197 ALA A C 1
ATOM 1419 O O . ALA A 1 202 ? 5.421 -12.906 -32.244 1.00 37.26 197 ALA A O 1
ATOM 1421 N N . ALA A 1 203 ? 6.882 -12.952 -33.976 1.00 36.17 198 ALA A N 1
ATOM 1422 C CA . ALA A 1 203 ? 5.883 -12.907 -35.059 1.00 38.67 198 ALA A CA 1
ATOM 1423 C C . ALA A 1 203 ? 5.144 -14.226 -35.215 1.00 39.11 198 ALA A C 1
ATOM 1424 O O . ALA A 1 203 ? 4.126 -14.297 -35.898 1.00 41.50 198 ALA A O 1
ATOM 1426 N N . LYS A 1 204 ? 5.657 -15.277 -34.588 1.00 37.92 199 LYS A N 1
ATOM 1427 C CA . LYS A 1 204 ? 5.063 -16.605 -34.711 1.00 38.13 199 LYS A CA 1
ATOM 1428 C C . LYS A 1 204 ? 3.923 -16.728 -33.689 1.00 40.12 199 LYS A C 1
ATOM 1429 O O . LYS A 1 204 ? 3.891 -15.978 -32.710 1.00 39.99 199 LYS A O 1
ATOM 1435 N N . PRO A 1 205 ? 2.985 -17.667 -33.901 1.00 41.82 200 PRO A N 1
ATOM 1436 C CA . PRO A 1 205 ? 1.948 -17.802 -32.894 1.00 43.40 200 PRO A CA 1
ATOM 1437 C C . PRO A 1 205 ? 2.571 -18.220 -31.578 1.00 42.50 200 PRO A C 1
ATOM 1438 O O . PRO A 1 205 ? 3.458 -19.073 -31.554 1.00 40.70 200 PRO A O 1
ATOM 1442 N N . ILE A 1 206 ? 2.114 -17.599 -30.499 1.00 43.90 201 ILE A N 1
ATOM 1443 C CA . ILE A 1 206 ? 2.650 -17.857 -29.171 1.00 43.52 201 ILE A CA 1
ATOM 1444 C C . ILE A 1 206 ? 2.456 -19.312 -28.753 1.00 43.91 201 ILE A C 1
ATOM 1445 O O . ILE A 1 206 ? 3.349 -19.903 -28.159 1.00 43.11 201 ILE A O 1
ATOM 1450 N N . SER A 1 207 ? 1.304 -19.884 -29.089 1.00 46.05 202 SER A N 1
ATOM 1451 C CA . SER A 1 207 ? 0.981 -21.272 -28.762 1.00 47.26 202 SER A CA 1
ATOM 1452 C C . SER A 1 207 ? 2.030 -22.246 -29.315 1.00 45.62 202 SER A C 1
ATOM 1453 O O . SER A 1 207 ? 2.486 -23.166 -28.624 1.00 45.51 202 SER A O 1
ATOM 1456 N N . SER A 1 208 ? 2.424 -22.038 -30.564 1.00 44.81 203 SER A N 1
ATOM 1457 C CA . SER A 1 208 ? 3.382 -22.940 -31.200 1.00 43.91 203 SER A CA 1
ATOM 1458 C C . SER A 1 208 ? 4.821 -22.715 -30.698 1.00 41.03 203 SER A C 1
ATOM 1459 O O . SER A 1 208 ? 5.607 -23.660 -30.670 1.00 40.59 203 SER A O 1
ATOM 1462 N N . LEU A 1 209 ? 5.158 -21.487 -30.287 1.00 39.35 204 LEU A N 1
ATOM 1463 C CA . LEU A 1 209 ? 6.470 -21.209 -29.677 1.00 36.95 204 LEU A CA 1
ATOM 1464 C C . LEU A 1 209 ? 6.597 -21.961 -28.355 1.00 37.27 204 LEU A C 1
ATOM 1465 O O . LEU A 1 209 ? 7.626 -22.560 -28.051 1.00 36.25 204 LEU A O 1
ATOM 1470 N N . MET A 1 210 ? 5.518 -21.945 -27.588 1.00 38.87 205 MET A N 1
ATOM 1471 C CA . MET A 1 210 ? 5.475 -22.611 -26.283 1.00 40.34 205 MET A CA 1
ATOM 1472 C C . MET A 1 210 ? 5.519 -24.133 -26.454 1.00 40.73 205 MET A C 1
ATOM 1473 O O . MET A 1 210 ? 6.130 -24.830 -25.654 1.00 40.97 205 MET A O 1
ATOM 1478 N N . ALA A 1 211 ? 4.874 -24.639 -27.496 1.00 41.30 206 ALA A N 1
ATOM 1479 C CA . ALA A 1 211 ? 4.859 -26.079 -27.732 1.00 43.06 206 ALA A CA 1
ATOM 1480 C C . ALA A 1 211 ? 6.263 -26.541 -28.122 1.00 41.85 206 ALA A C 1
ATOM 1481 O O . ALA A 1 211 ? 6.762 -27.534 -27.595 1.00 42.64 206 ALA A O 1
ATOM 1483 N N . VAL A 1 212 ? 6.917 -25.804 -29.015 1.00 40.53 207 VAL A N 1
ATOM 1484 C CA . VAL A 1 212 ? 8.298 -26.159 -29.392 1.00 40.25 207 VAL A CA 1
ATOM 1485 C C . VAL A 1 212 ? 9.206 -26.066 -28.170 1.00 40.13 207 VAL A C 1
ATOM 1486 O O . VAL A 1 212 ? 9.985 -26.983 -27.909 1.00 40.97 207 VAL A O 1
ATOM 1490 N N . LYS A 1 213 ? 9.102 -24.987 -27.407 1.00 39.78 208 LYS A N 1
ATOM 1491 C CA . LYS A 1 213 ? 9.984 -24.859 -26.258 1.00 40.57 208 LYS A CA 1
ATOM 1492 C C . LYS A 1 213 ? 9.779 -26.041 -25.341 1.00 44.02 208 LYS A C 1
ATOM 1493 O O . LYS A 1 213 ? 10.745 -26.705 -24.980 1.00 44.06 208 LYS A O 1
ATOM 1499 N N . HIS A 1 214 ? 8.524 -26.325 -24.998 1.00 47.16 209 HIS A N 1
ATOM 1500 C CA . HIS A 1 214 ? 8.232 -27.446 -24.092 1.00 51.87 209 HIS A CA 1
ATOM 1501 C C . HIS A 1 214 ? 8.778 -28.792 -24.579 1.00 54.25 209 HIS A C 1
ATOM 1502 O O . HIS A 1 214 ? 9.299 -29.563 -23.779 1.00 56.12 209 HIS A O 1
ATOM 1509 N N . THR A 1 215 ? 8.686 -29.069 -25.878 1.00 55.53 210 THR A N 1
ATOM 1510 C CA . THR A 1 215 ? 9.208 -30.337 -26.400 1.00 59.09 210 THR A CA 1
ATOM 1511 C C . THR A 1 215 ? 10.746 -30.422 -26.292 1.00 60.31 210 THR A C 1
ATOM 1512 O O . THR A 1 215 ? 11.286 -31.512 -26.103 1.00 62.84 210 THR A O 1
ATOM 1516 N N . MET A 1 216 ? 11.452 -29.292 -26.393 1.00 59.71 211 MET A N 1
ATOM 1517 C CA . MET A 1 216 ? 12.924 -29.328 -26.258 1.00 61.19 211 MET A CA 1
ATOM 1518 C C . MET A 1 216 ? 13.461 -29.179 -24.818 1.00 63.16 211 MET A C 1
ATOM 1519 O O . MET A 1 216 ? 14.617 -29.512 -24.574 1.00 64.72 211 MET A O 1
ATOM 1524 N N . VAL A 1 217 ? 12.634 -28.736 -23.869 1.00 64.73 212 VAL A N 1
ATOM 1525 C CA . VAL A 1 217 ? 13.080 -28.520 -22.472 1.00 66.87 212 VAL A CA 1
ATOM 1526 C C . VAL A 1 217 ? 12.630 -29.619 -21.474 1.00 71.41 212 VAL A C 1
ATOM 1527 O O . VAL A 1 217 ? 13.190 -29.711 -20.377 1.00 73.51 212 VAL A O 1
ATOM 1531 N N . GLU A 1 218 ? 11.646 -30.443 -21.849 1.00 73.80 213 GLU A N 1
ATOM 1532 C CA . GLU A 1 218 ? 11.096 -31.488 -20.953 1.00 78.40 213 GLU A CA 1
ATOM 1533 C C . GLU A 1 218 ? 12.149 -32.427 -20.311 1.00 82.32 213 GLU A C 1
ATOM 1534 O O . GLU A 1 218 ? 12.049 -32.735 -19.112 1.00 85.35 213 GLU A O 1
ATOM 1536 N N . PRO A 1 219 ? 13.141 -32.907 -21.101 1.00 83.01 214 PRO A N 1
ATOM 1537 C CA . PRO A 1 219 ? 14.276 -33.640 -20.522 1.00 86.10 214 PRO A CA 1
ATOM 1538 C C . PRO A 1 219 ? 15.516 -32.748 -20.374 1.00 84.25 214 PRO A C 1
ATOM 1539 O O . PRO A 1 219 ? 15.836 -32.313 -19.266 1.00 84.83 214 PRO A O 1
#

InterPro domains:
  IPR001753 Enoyl-CoA hydratase/isomerase-like domain [PF00378] (9-251)
  IPR029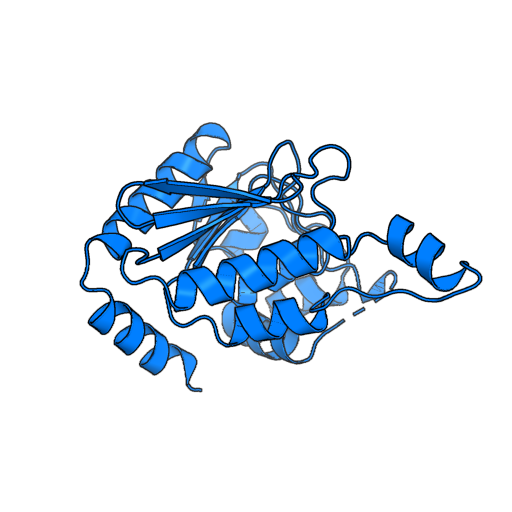045 ClpP/crotonase-like domain superfamily [SSF52096] (4-252)
  IPR051053 Enoyl-CoA hydratase/isomerase and chromodomain-containing protein [PTHR43684] (7-249)

Nearest PDB structures (foldseek):
  3qmj-assembly1_A  TM=1.005E+00  e=4.473E-46  Mycobacterium marinum M
  5z7r-assembly1_A  TM=8.807E-01  e=1.226E-19  Clostridium acetobutylicum ATCC 824
  2vx2-assembly3_G  TM=8.452E-01  e=1.069E-16  Homo sapiens
  6p5u-assembly1_A  TM=8.457E-01  e=1.289E-16  uncultured organism
  3swx-assembly1_C  TM=8.717E-01  e=4.194E-16  Mycobacteroides abscessus

Organism: Mycobacterium marinum (strain ATCC BAA-535 / M) (NCBI:txid216594)

CATH classification: 3.90.226.10

Solvent-accessible surface area: 10174 Å² total; per-residue (Å²): 123,40,16,48,92,98,70,67,98,92,0,29,11,0,33,1,52,35,53,143,30,36,0,8,2,20,27,56,0,2,32,34,1,0,78,4,4,75,66,0,27,118,41,115,60,0,0,0,0,0,4,5,9,33,53,182,0,1,1,32,1,44,17,107,80,55,75,113,50,31,114,95,69,134,122,124,61,135,21,97,58,8,85,79,17,0,26,68,12,5,60,55,7,40,4,9,1,0,0,0,0,33,5,35,0,26,21,11,0,2,16,1,3,15,19,23,54,34,5,0,0,2,58,105,1,112,0,46,5,20,41,88,82,148,112,36,93,34,4,46,68,64,1,42,92,91,10,32,210,155,54,4,34,132,1,24,135,28,14,93,81,0,57,3,123,64,0,69,225,17,32,4,5,98,115,42,11,42,70,128,85,3,71,72,51,0,62,122,30,0,58,88,50,0,78,90,87,28,84,52,22,59,56,93,20,118,103,136,80,74,154

B-factor: mean 31.05, std 13.08, range [2.0, 87.92]

Sequence (211 aa):
VTLQIDDDNRVRTLTLNRPEALNAFNEALYDATAQALLDAADDPQVAVVLLTGSGRGFSAGTDLAEMQARITDPNFSEGKFGFRGLIKALAGFPKPLICAVNGLGVGIGATILGYADLAFMSSTARLKCPFTSLPEAASSYLLPQLVGRQNAAWLLMSSEWIDAEEALRMGLVWRICSPEELLPEARRHAEILAAKPISSLMAVKHTMVEP

Foldseek 3Di:
DQWDWDDDLQEIETEGRPVVLLSEDDQVNLQVQLVVLVCLLPDQSHQEYEYAYPYAHRYQYHPVVVVVVQVPDPHHDHHPAPPNSSVVSLLPRLHAYEYQGLAEQEACRQLSLLSHPAYEYAQHHKYFYQVQVVHDPSSVVSLCVQQNDVLCCCRHHVRDIQGPVRCCVSRSHPYYDHNVCRCVVRVVVRSVRSPDNSVVRSVVSCVVSVD

Secondary structure (DSSP, 8-state):
--EEEEEETTEEEEEE--GGGTT-B-HHHHHHHHHHHHHHHH-TT--EEEEEESTTEEE--B-HHHHHHHHHSSS----SSHHHHHHHHHHH--S-EEEEE-SEEETHHHHGGGG-SEEEEETT-EEE--GGG---TTHHHHHHHHHHHHHHHHHHHS---EEHHHHHHHTSSSEEE-GGGHHHHHHHHHHHHHTS-HHHHHHHHHHHH--

Radius of gyration: 16.36 Å; Cα contacts (8 Å, |Δi|>4): 431; chains: 1; bounding box: 40×36×50 Å